Protein AF-A0A9X6NBJ0-F1 (afdb_monomer_lite)

Radius of gyration: 28.72 Å; chains: 1; bounding box: 73×35×87 Å

InterPro domains:
  IPR017452 GPCR, rhodopsin-like, 7TM [PS50262] (1-188)

Foldseek 3Di:
DPDPVVVVVVLVVVLVVLLVLLVVLLVLLLVLVCLLDVPDPPPPDDPVVSVVVSVVLSVVLCVLSVVVVVCCVPPVPDVDPDDDPDDPCVVCVVSVVVSCCVSVVVSVVSSVVSVVSSVVSVVVVVVVVVVVVVVVVPPPPPPPDDDDDDDDDDDDPPPPPPPDDPPPCVVVPPPPPVVVVVVVVVVD

pLDDT: mean 73.64, std 15.62, range [39.38, 92.44]

Structure (mmCIF, N/CA/C/O backbone):
data_AF-A0A9X6NBJ0-F1
#
_entry.id   AF-A0A9X6NBJ0-F1
#
loop_
_atom_site.group_PDB
_atom_site.id
_atom_site.type_symbol
_atom_site.label_atom_id
_atom_site.label_alt_id
_atom_site.label_comp_id
_atom_site.label_asym_id
_atom_site.label_entity_id
_atom_site.label_seq_id
_atom_site.pdbx_PDB_ins_code
_atom_site.Cartn_x
_atom_site.Cartn_y
_atom_site.Cartn_z
_atom_site.occupancy
_atom_site.B_iso_or_equiv
_atom_site.auth_seq_id
_atom_site.auth_comp_id
_atom_site.auth_asym_id
_atom_site.auth_atom_id
_atom_site.pdbx_PDB_model_num
ATOM 1 N N . MET A 1 1 ? 29.078 4.572 -17.864 1.00 53.94 1 MET A N 1
ATOM 2 C CA . MET A 1 1 ? 28.359 4.144 -16.638 1.00 53.94 1 MET A CA 1
ATOM 3 C C . MET A 1 1 ? 26.861 4.520 -16.613 1.00 53.94 1 MET A C 1
ATOM 5 O O . MET A 1 1 ? 26.231 4.333 -15.584 1.00 53.94 1 MET A O 1
ATOM 9 N N . GLY A 1 2 ? 26.240 4.989 -17.708 1.00 72.69 2 GLY A N 1
ATOM 10 C CA . GLY A 1 2 ? 24.938 5.682 -17.622 1.00 72.69 2 GLY A CA 1
ATOM 11 C C . GLY A 1 2 ? 23.682 4.822 -17.406 1.00 72.69 2 GLY A C 1
ATOM 12 O O . GLY A 1 2 ? 22.832 5.191 -16.606 1.00 72.69 2 GLY A O 1
ATOM 13 N N . ASN A 1 3 ? 23.550 3.668 -18.070 1.00 76.38 3 ASN A N 1
ATOM 14 C CA . ASN A 1 3 ? 22.224 3.032 -18.196 1.00 76.38 3 ASN A CA 1
ATOM 15 C C . ASN A 1 3 ? 21.819 2.168 -16.994 1.00 76.38 3 ASN A C 1
ATOM 17 O O . ASN A 1 3 ? 20.658 2.168 -16.591 1.00 76.38 3 ASN A O 1
ATOM 21 N N . HIS A 1 4 ? 22.765 1.442 -16.394 1.00 81.25 4 HIS A N 1
ATOM 22 C CA . HIS A 1 4 ? 22.470 0.582 -15.243 1.00 81.25 4 HIS A CA 1
ATOM 23 C C . HIS A 1 4 ? 22.170 1.392 -13.978 1.00 81.25 4 HIS A C 1
ATOM 25 O O . HIS A 1 4 ? 21.233 1.060 -13.259 1.00 81.25 4 HIS A O 1
ATOM 31 N N . ALA A 1 5 ? 22.920 2.473 -13.741 1.00 85.19 5 ALA A N 1
ATOM 32 C CA . ALA A 1 5 ? 22.717 3.341 -12.584 1.00 85.19 5 ALA A CA 1
ATOM 33 C C . ALA A 1 5 ? 21.368 4.070 -12.649 1.00 85.19 5 ALA A C 1
ATOM 35 O O . ALA A 1 5 ? 20.639 4.093 -11.662 1.00 85.19 5 ALA A O 1
ATOM 36 N N . PHE A 1 6 ? 21.006 4.605 -13.820 1.00 83.19 6 PHE A N 1
ATOM 37 C CA . PHE A 1 6 ? 19.724 5.282 -14.015 1.00 83.19 6 PHE A CA 1
ATOM 38 C C . PHE A 1 6 ? 18.536 4.340 -13.814 1.00 83.19 6 PHE A C 1
ATOM 40 O O . PHE A 1 6 ? 17.595 4.660 -13.092 1.00 83.19 6 PHE A O 1
ATOM 47 N N . SER A 1 7 ? 18.608 3.147 -14.403 1.00 81.50 7 SER A N 1
ATOM 48 C CA . SER A 1 7 ? 17.535 2.168 -14.271 1.00 81.50 7 SER A CA 1
ATOM 49 C C . SER A 1 7 ? 17.402 1.750 -12.791 1.00 81.50 7 SER A C 1
ATOM 51 O O . SER A 1 7 ? 16.322 1.831 -12.213 1.00 81.50 7 SER A O 1
ATOM 53 N N . PHE A 1 8 ? 18.510 1.428 -12.113 1.00 85.44 8 PHE A N 1
ATOM 54 C CA . PHE A 1 8 ? 18.495 1.103 -10.681 1.00 85.44 8 PHE A CA 1
ATOM 55 C C . PHE A 1 8 ? 17.917 2.237 -9.818 1.00 85.44 8 PHE A C 1
ATOM 57 O O . PHE A 1 8 ? 17.160 1.979 -8.887 1.00 85.44 8 PHE A O 1
ATOM 64 N N . TYR A 1 9 ? 18.215 3.495 -10.142 1.00 88.75 9 TYR A N 1
ATOM 65 C CA . TYR A 1 9 ? 17.625 4.644 -9.458 1.00 88.75 9 TYR A CA 1
ATOM 66 C C . TYR A 1 9 ? 16.095 4.690 -9.611 1.00 88.75 9 TYR A C 1
ATOM 68 O O . TYR A 1 9 ? 15.392 4.820 -8.608 1.00 88.75 9 TYR A O 1
ATOM 76 N N . LEU A 1 10 ? 15.570 4.505 -10.829 1.00 84.50 10 LEU A N 1
ATOM 77 C CA . LEU A 1 10 ? 14.122 4.454 -11.074 1.00 84.50 10 LEU A CA 1
ATOM 78 C C . LEU A 1 10 ? 13.442 3.295 -10.337 1.00 84.50 10 LEU A C 1
ATOM 80 O O . LEU A 1 10 ? 12.358 3.472 -9.781 1.00 84.50 10 LEU A O 1
ATOM 84 N N . TYR A 1 11 ? 14.090 2.127 -10.283 1.00 85.31 11 TYR A N 1
ATOM 85 C CA . TYR A 1 11 ? 13.613 0.995 -9.487 1.00 85.31 11 TYR A CA 1
ATOM 86 C C . TYR A 1 11 ? 13.454 1.370 -8.019 1.00 85.31 11 TYR A C 1
ATOM 88 O O . TYR A 1 11 ? 12.384 1.188 -7.437 1.00 85.31 11 TYR A O 1
ATOM 96 N N . TYR A 1 12 ? 14.515 1.916 -7.423 1.00 89.94 12 TYR A N 1
ATOM 97 C CA . TYR A 1 12 ? 14.502 2.290 -6.016 1.00 89.94 12 TYR A CA 1
ATOM 98 C C . TYR A 1 12 ? 13.450 3.351 -5.732 1.00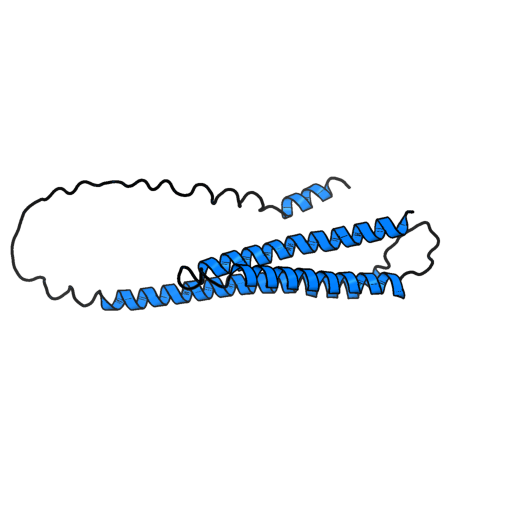 89.94 12 TYR A C 1
ATOM 100 O O . TYR A 1 12 ? 12.728 3.215 -4.750 1.00 89.94 12 TYR A O 1
ATOM 108 N N . LEU A 1 13 ? 13.323 4.359 -6.596 1.00 89.12 13 LEU A N 1
ATOM 109 C CA . LEU A 1 13 ? 12.317 5.404 -6.450 1.00 89.12 13 LEU A CA 1
ATOM 110 C C . LEU A 1 13 ? 10.896 4.818 -6.439 1.00 89.12 13 LEU A C 1
ATOM 112 O O . LEU A 1 13 ? 10.129 5.104 -5.522 1.00 89.12 13 LEU A O 1
ATOM 116 N N . SER A 1 14 ? 10.579 3.933 -7.391 1.00 84.38 14 SER A N 1
ATOM 117 C CA . SER A 1 14 ? 9.273 3.262 -7.473 1.00 84.38 14 SER A CA 1
ATOM 118 C C . SER A 1 14 ? 8.989 2.378 -6.250 1.00 84.38 14 SER A C 1
ATOM 120 O O . SER A 1 14 ? 7.904 2.431 -5.665 1.00 84.38 14 SER A O 1
ATOM 122 N N . VAL A 1 15 ? 9.979 1.599 -5.804 1.00 87.38 15 VAL A N 1
ATOM 123 C CA . VAL A 1 15 ? 9.842 0.729 -4.625 1.00 87.38 15 VAL A CA 1
ATOM 124 C C . VAL A 1 15 ? 9.669 1.544 -3.343 1.00 87.38 15 VAL A C 1
ATOM 126 O O . VAL A 1 15 ? 8.848 1.179 -2.494 1.00 87.38 15 VAL A O 1
ATOM 129 N N . PHE A 1 16 ? 10.412 2.644 -3.194 1.00 89.31 16 PHE A N 1
ATOM 130 C CA . PHE A 1 16 ? 10.306 3.528 -2.035 1.00 89.31 16 PHE A CA 1
ATOM 131 C C . PHE A 1 16 ? 8.947 4.218 -1.972 1.00 89.31 16 PHE A C 1
ATOM 133 O O . PHE A 1 16 ? 8.319 4.190 -0.911 1.00 89.31 16 PHE A O 1
ATOM 140 N N . ASP A 1 17 ? 8.467 4.766 -3.087 1.00 86.94 17 ASP A N 1
ATOM 141 C CA . ASP A 1 17 ? 7.175 5.452 -3.143 1.00 86.94 17 ASP A CA 1
ATOM 142 C C . ASP A 1 17 ? 6.021 4.503 -2.782 1.00 86.94 17 ASP A C 1
ATOM 144 O O . ASP A 1 17 ? 5.265 4.730 -1.828 1.00 86.94 17 ASP A O 1
ATOM 148 N N . ALA A 1 18 ? 5.983 3.323 -3.411 1.00 85.06 18 ALA A N 1
ATOM 149 C CA . ALA A 1 18 ? 5.036 2.277 -3.040 1.00 85.06 18 ALA A CA 1
ATOM 150 C C . ALA A 1 18 ? 5.176 1.886 -1.556 1.00 85.06 18 ALA A C 1
ATOM 152 O O . ALA A 1 18 ? 4.181 1.618 -0.862 1.00 85.06 18 ALA A O 1
ATOM 153 N N . GLY A 1 19 ? 6.418 1.792 -1.064 1.00 86.75 19 GLY A N 1
ATOM 154 C CA . GLY A 1 19 ? 6.802 1.530 0.326 1.00 86.75 19 GLY A CA 1
ATOM 155 C C . GLY A 1 19 ? 6.131 2.472 1.323 1.00 86.75 19 GLY A C 1
ATOM 156 O O . GLY A 1 19 ? 5.503 1.999 2.279 1.00 86.75 19 GLY A O 1
ATOM 157 N N . ILE A 1 20 ? 6.197 3.775 1.059 1.00 88.06 20 ILE A N 1
ATOM 158 C CA . ILE A 1 20 ? 5.602 4.829 1.888 1.00 88.06 20 ILE A CA 1
ATOM 159 C C . ILE A 1 20 ? 4.087 4.625 1.989 1.00 88.06 20 ILE A C 1
ATOM 161 O O . ILE A 1 20 ? 3.554 4.501 3.096 1.00 88.06 20 ILE A O 1
ATOM 165 N N . ILE A 1 21 ? 3.403 4.466 0.853 1.00 86.31 21 ILE A N 1
ATOM 166 C CA . ILE A 1 21 ? 1.937 4.319 0.801 1.00 86.31 21 ILE A CA 1
ATOM 167 C C . ILE A 1 21 ? 1.459 3.122 1.633 1.00 86.31 21 ILE A C 1
ATOM 169 O O . ILE A 1 21 ? 0.522 3.223 2.424 1.00 86.31 21 ILE A O 1
ATOM 173 N N . ASN A 1 22 ? 2.141 1.983 1.528 1.00 84.81 22 ASN A N 1
ATOM 174 C CA . ASN A 1 22 ? 1.737 0.803 2.296 1.00 84.81 22 ASN A CA 1
ATOM 175 C C . ASN A 1 22 ? 2.109 0.898 3.775 1.00 84.81 22 ASN A C 1
ATOM 177 O O . ASN A 1 22 ? 1.417 0.324 4.616 1.00 84.81 22 ASN A O 1
ATOM 181 N N . SER A 1 23 ? 3.164 1.638 4.113 1.00 86.62 23 SER A N 1
ATOM 182 C CA . SER A 1 23 ? 3.498 1.906 5.511 1.00 86.62 23 SER A CA 1
ATOM 183 C C . SER A 1 23 ? 2.364 2.675 6.195 1.00 86.62 23 SER A C 1
ATOM 185 O O . SER A 1 23 ? 1.991 2.337 7.321 1.00 86.62 23 SER A O 1
ATOM 187 N N . HIS A 1 24 ? 1.728 3.623 5.496 1.00 86.75 24 HIS A N 1
ATOM 188 C CA . HIS A 1 24 ? 0.524 4.296 5.996 1.00 86.75 24 HIS A CA 1
ATOM 189 C C . HIS A 1 24 ? -0.632 3.318 6.251 1.00 86.75 24 HIS A C 1
ATOM 191 O O . HIS A 1 24 ? -1.264 3.393 7.310 1.00 86.75 24 HIS A O 1
ATOM 197 N N . ALA A 1 25 ? -0.863 2.357 5.351 1.00 85.12 25 ALA A N 1
ATOM 198 C CA . ALA A 1 25 ? -1.883 1.322 5.538 1.00 85.12 25 ALA A CA 1
ATOM 199 C C . ALA A 1 25 ? -1.609 0.462 6.788 1.00 85.12 25 ALA A C 1
ATOM 201 O O . ALA A 1 25 ? -2.500 0.255 7.615 1.00 85.12 25 ALA A O 1
ATOM 202 N N . VAL A 1 26 ? -0.363 0.021 6.994 1.00 84.00 26 VAL A N 1
ATOM 203 C CA . VAL A 1 26 ? 0.028 -0.770 8.179 1.00 84.00 26 VAL A CA 1
ATOM 204 C C . VAL A 1 26 ? -0.138 0.035 9.472 1.00 84.00 26 VAL A C 1
ATOM 206 O O . VAL A 1 26 ? -0.630 -0.492 10.475 1.00 84.00 26 VAL A O 1
ATOM 209 N N . ILE A 1 27 ? 0.212 1.324 9.463 1.00 87.12 27 ILE A N 1
ATOM 210 C CA . ILE A 1 27 ? 0.001 2.218 10.611 1.00 87.12 27 ILE A CA 1
ATOM 211 C C . ILE A 1 27 ? -1.497 2.348 10.924 1.00 87.12 27 ILE A C 1
ATOM 213 O O . ILE A 1 27 ? -1.884 2.268 12.097 1.00 87.12 27 ILE A O 1
ATOM 217 N N . ALA A 1 28 ? -2.344 2.505 9.902 1.00 86.12 28 ALA A N 1
ATOM 218 C CA . ALA A 1 28 ? -3.795 2.573 10.061 1.00 86.12 28 ALA A CA 1
ATOM 219 C C . ALA A 1 28 ? -4.362 1.275 10.664 1.00 86.12 28 ALA A C 1
ATOM 221 O O . ALA A 1 28 ? -5.106 1.332 11.647 1.00 86.12 28 ALA A O 1
ATOM 222 N N . VAL A 1 29 ? -3.931 0.111 10.167 1.00 84.12 29 VAL A N 1
ATOM 223 C CA . VAL A 1 29 ? -4.307 -1.210 10.706 1.00 84.12 29 VAL A CA 1
ATOM 224 C C . VAL A 1 29 ? -3.873 -1.357 12.164 1.00 84.12 29 VAL A C 1
ATOM 226 O O . VAL A 1 29 ? -4.653 -1.807 13.006 1.00 84.12 29 VAL A O 1
ATOM 229 N N . ASN A 1 30 ? -2.651 -0.944 12.500 1.00 84.94 30 ASN A N 1
ATOM 230 C CA . ASN A 1 30 ? -2.152 -1.014 13.870 1.00 84.94 30 ASN A CA 1
ATOM 231 C C . ASN A 1 30 ? -2.990 -0.137 14.822 1.00 84.94 30 ASN A C 1
ATOM 233 O O . ASN A 1 30 ? -3.332 -0.563 15.928 1.00 84.94 30 ASN A O 1
ATOM 237 N N . ARG A 1 31 ? -3.395 1.063 14.382 1.00 85.25 31 ARG A N 1
ATOM 238 C CA . ARG A 1 31 ? -4.307 1.931 15.149 1.00 85.25 31 ARG A CA 1
ATOM 239 C C . ARG A 1 31 ? -5.698 1.312 15.295 1.00 85.25 31 ARG A C 1
ATOM 241 O O . ARG A 1 31 ? -6.231 1.282 16.405 1.00 85.25 31 ARG A O 1
ATOM 248 N N . ALA A 1 32 ? -6.254 0.774 14.212 1.00 84.56 32 ALA A N 1
ATOM 249 C CA . ALA A 1 32 ? -7.524 0.054 14.216 1.00 84.56 32 ALA A CA 1
ATOM 250 C C . ALA A 1 32 ? -7.510 -1.097 15.234 1.00 84.56 32 ALA A C 1
ATOM 252 O O . ALA A 1 32 ? -8.416 -1.217 16.063 1.00 84.56 32 ALA A O 1
ATOM 253 N N . TRP A 1 33 ? -6.437 -1.889 15.243 1.00 82.75 33 TRP A N 1
ATOM 254 C CA . TRP A 1 33 ? -6.266 -3.020 16.151 1.00 82.75 33 TRP A CA 1
ATOM 255 C C . TRP A 1 33 ? -6.331 -2.614 17.629 1.00 82.75 33 TRP A C 1
ATOM 257 O O . TRP A 1 33 ? -7.028 -3.253 18.425 1.00 82.75 33 TRP A O 1
ATOM 267 N N . VAL A 1 34 ? -5.659 -1.517 17.995 1.00 82.69 34 VAL A N 1
ATOM 268 C CA . VAL A 1 34 ? -5.673 -0.982 19.368 1.00 82.69 34 VAL A CA 1
ATOM 269 C C . VAL A 1 34 ? -7.084 -0.568 19.797 1.00 82.69 34 VAL A C 1
ATOM 271 O O . VAL A 1 34 ? -7.475 -0.821 20.938 1.00 82.69 34 VAL A O 1
ATOM 274 N N . ILE A 1 35 ? -7.876 0.015 18.893 1.00 83.44 35 ILE A N 1
ATOM 275 C CA . ILE A 1 35 ? -9.262 0.422 19.175 1.00 83.44 35 ILE A CA 1
ATOM 276 C C . ILE A 1 35 ? -10.156 -0.809 19.411 1.00 83.44 35 ILE A C 1
ATOM 278 O O . ILE A 1 35 ? -10.984 -0.831 20.334 1.00 83.44 35 ILE A O 1
ATOM 282 N N . ILE A 1 36 ? -9.977 -1.859 18.605 1.00 82.94 36 ILE A N 1
ATOM 283 C CA . ILE A 1 36 ? -10.815 -3.067 18.634 1.00 82.94 36 ILE A CA 1
ATOM 284 C C . ILE A 1 36 ? -10.574 -3.908 19.898 1.00 82.94 36 ILE A C 1
ATOM 286 O O . ILE A 1 36 ? -11.534 -4.473 20.431 1.00 82.94 36 ILE A O 1
ATOM 290 N N . ARG A 1 37 ? -9.345 -3.964 20.432 1.00 76.56 37 ARG A N 1
ATOM 291 C CA . ARG A 1 37 ? -9.007 -4.783 21.618 1.00 76.56 37 ARG A CA 1
ATOM 292 C C . ARG A 1 37 ? -8.365 -3.956 22.750 1.00 76.56 37 ARG A C 1
ATOM 294 O O . ARG A 1 37 ? -7.150 -4.010 22.930 1.00 76.56 37 ARG A O 1
ATOM 301 N N . PRO A 1 38 ? -9.159 -3.225 23.557 1.00 70.69 38 PRO A N 1
ATOM 302 C CA . PRO A 1 38 ? -8.647 -2.190 24.450 1.00 70.69 38 PRO A CA 1
ATOM 303 C C . PRO A 1 38 ? -7.851 -2.692 25.659 1.00 70.69 38 PRO A C 1
ATOM 305 O O . PRO A 1 38 ? -7.042 -1.920 26.157 1.00 70.69 38 PRO A O 1
ATOM 308 N N . MET A 1 39 ? -8.001 -3.935 26.143 1.00 63.50 39 MET A N 1
ATOM 309 C CA . MET A 1 39 ? -7.261 -4.357 27.351 1.00 63.50 39 MET A CA 1
ATOM 310 C C . MET A 1 39 ? -6.889 -5.843 27.451 1.00 63.50 39 MET A C 1
ATOM 312 O O . MET A 1 39 ? -5.769 -6.127 27.860 1.00 63.50 39 MET A O 1
ATOM 316 N N . SER A 1 40 ? -7.734 -6.807 27.063 1.00 58.62 40 SER A N 1
ATOM 317 C CA . SER A 1 40 ? -7.474 -8.215 27.440 1.00 58.62 40 SER A CA 1
ATOM 318 C C . SER A 1 40 ? -6.437 -8.970 26.593 1.00 58.62 40 SER A C 1
ATOM 320 O O . SER A 1 40 ? -6.129 -10.113 26.904 1.00 58.62 40 SER A O 1
ATOM 322 N N . LEU A 1 41 ? -5.867 -8.361 25.542 1.00 54.28 41 LEU A N 1
ATOM 323 C CA . LEU A 1 41 ? -4.930 -9.040 24.627 1.00 54.28 41 LEU A CA 1
ATOM 324 C C . LEU A 1 41 ? -3.606 -8.293 24.378 1.00 54.28 41 LEU A C 1
ATOM 326 O O . LEU A 1 41 ? -2.851 -8.654 23.474 1.00 54.28 41 LEU A O 1
ATOM 330 N N . ARG A 1 42 ? -3.320 -7.234 25.148 1.00 59.69 42 ARG A N 1
ATOM 331 C CA . ARG A 1 42 ? -2.149 -6.356 24.942 1.00 59.69 42 ARG A CA 1
ATOM 332 C C . ARG A 1 42 ? -0.801 -7.025 25.239 1.00 59.69 42 ARG A C 1
ATOM 334 O O . ARG A 1 42 ? 0.218 -6.523 24.781 1.00 59.69 42 ARG A O 1
ATOM 341 N N . ALA A 1 43 ? -0.788 -8.123 25.992 1.00 62.00 43 ALA A N 1
ATOM 342 C CA . ALA A 1 43 ? 0.436 -8.595 26.631 1.00 62.00 43 ALA A CA 1
ATOM 343 C C . ALA A 1 43 ? 1.331 -9.497 25.762 1.00 62.00 43 ALA A C 1
ATOM 345 O O . ALA A 1 43 ? 2.536 -9.487 25.979 1.00 62.00 43 ALA A O 1
ATOM 346 N N . VAL A 1 44 ? 0.804 -10.257 24.788 1.00 61.34 44 VAL A N 1
ATOM 347 C CA . VAL A 1 44 ? 1.596 -11.384 24.237 1.00 61.34 44 VAL A CA 1
ATOM 348 C C . VAL A 1 44 ? 1.788 -11.393 22.712 1.00 61.34 44 VAL A C 1
ATOM 350 O O . VAL A 1 44 ? 2.830 -11.864 22.267 1.00 61.34 44 VAL A O 1
ATOM 353 N N . HIS A 1 45 ? 0.893 -10.825 21.882 1.00 58.28 45 HIS A N 1
ATOM 354 C CA . HIS A 1 45 ? 0.946 -11.131 20.433 1.00 58.28 45 HIS A CA 1
ATOM 355 C C . HIS A 1 45 ? 0.882 -9.995 19.397 1.00 58.28 45 HIS A C 1
ATOM 357 O O . HIS A 1 45 ? 1.084 -10.281 18.218 1.00 58.28 45 HIS A O 1
ATOM 363 N N . SER A 1 46 ? 0.685 -8.720 19.752 1.00 68.38 46 SER A N 1
ATOM 364 C CA . SER A 1 46 ? 0.496 -7.689 18.708 1.00 68.38 46 SER A CA 1
ATOM 365 C C . SER A 1 46 ? 1.787 -7.265 17.994 1.00 68.38 46 SER A C 1
ATOM 367 O O . SER A 1 46 ? 1.779 -7.104 16.780 1.00 68.38 46 SER A O 1
ATOM 369 N N . LYS A 1 47 ? 2.917 -7.125 18.705 1.00 72.44 47 LYS A N 1
ATOM 370 C CA . LYS A 1 47 ? 4.153 -6.574 18.109 1.00 72.44 47 LYS A CA 1
ATOM 371 C C . LYS A 1 47 ? 4.756 -7.486 17.040 1.00 72.44 47 LYS A C 1
ATOM 373 O O . LYS A 1 47 ? 5.084 -7.023 15.954 1.00 72.44 47 LYS A O 1
ATOM 378 N N . ARG A 1 48 ? 4.878 -8.786 17.342 1.00 80.69 48 ARG A N 1
ATOM 379 C CA . ARG A 1 48 ? 5.430 -9.774 16.400 1.00 80.69 48 ARG A CA 1
ATOM 380 C C . ARG A 1 48 ? 4.531 -9.925 15.177 1.00 80.69 48 ARG A C 1
ATOM 382 O O . ARG A 1 48 ? 5.042 -9.963 14.070 1.00 80.69 48 ARG A O 1
ATOM 389 N N . PHE A 1 49 ? 3.210 -9.936 15.370 1.00 77.38 49 PHE A N 1
ATOM 390 C CA . PHE A 1 49 ? 2.260 -10.034 14.265 1.00 77.38 49 PHE A CA 1
ATOM 391 C C . PHE A 1 49 ? 2.360 -8.835 13.315 1.00 77.38 49 PHE A C 1
ATOM 393 O O . PHE A 1 49 ? 2.528 -9.033 12.117 1.00 77.38 49 PHE A O 1
ATOM 400 N N . THR A 1 50 ? 2.348 -7.602 13.832 1.00 76.75 50 THR A N 1
ATOM 401 C CA . THR A 1 50 ? 2.469 -6.403 12.986 1.00 76.75 50 THR A CA 1
ATOM 402 C C . THR A 1 50 ? 3.802 -6.366 12.236 1.00 76.75 50 THR A C 1
ATOM 404 O O . THR A 1 50 ? 3.823 -6.011 11.060 1.00 76.75 50 THR A O 1
ATOM 407 N N . LEU A 1 51 ? 4.906 -6.775 12.875 1.00 82.06 51 LEU A N 1
ATOM 408 C CA . LEU A 1 51 ? 6.207 -6.876 12.205 1.00 82.06 51 LEU A CA 1
ATOM 409 C C . LEU A 1 51 ? 6.212 -7.942 11.104 1.00 82.06 51 LEU A C 1
ATOM 411 O O . LEU A 1 51 ? 6.709 -7.665 10.019 1.00 82.06 51 LEU A O 1
ATOM 415 N N . ILE A 1 52 ? 5.633 -9.122 11.349 1.00 85.31 52 ILE A N 1
ATOM 416 C CA . ILE A 1 52 ? 5.525 -10.185 10.338 1.00 85.31 52 ILE A CA 1
ATOM 417 C C . ILE A 1 52 ? 4.688 -9.704 9.152 1.00 85.31 52 ILE A C 1
ATOM 419 O O . ILE A 1 52 ? 5.127 -9.840 8.018 1.00 85.31 52 ILE A O 1
ATOM 423 N N . VAL A 1 53 ? 3.525 -9.091 9.392 1.00 81.06 53 VAL A N 1
ATOM 424 C CA . VAL A 1 53 ? 2.670 -8.559 8.317 1.00 81.06 53 VAL A CA 1
ATOM 425 C C . VAL A 1 53 ? 3.401 -7.481 7.514 1.00 81.06 53 VAL A C 1
ATOM 427 O O . VAL A 1 53 ? 3.352 -7.499 6.286 1.00 81.06 53 VAL A O 1
ATOM 430 N N . CYS A 1 54 ? 4.127 -6.585 8.189 1.00 83.62 54 CYS A N 1
ATOM 431 C CA . CYS A 1 54 ? 4.943 -5.565 7.533 1.00 83.62 54 CYS A CA 1
ATOM 432 C C . CYS A 1 54 ? 6.037 -6.195 6.654 1.00 83.62 54 CYS A C 1
ATOM 434 O O . CYS A 1 54 ? 6.155 -5.857 5.478 1.00 83.62 54 CYS A O 1
ATOM 436 N N . MET A 1 55 ? 6.784 -7.164 7.190 1.00 86.38 55 MET A N 1
ATOM 437 C CA . MET A 1 55 ? 7.834 -7.870 6.451 1.00 86.38 55 MET A CA 1
ATOM 438 C C . MET A 1 55 ? 7.279 -8.655 5.261 1.00 86.38 55 MET A C 1
ATOM 440 O O . MET A 1 55 ? 7.855 -8.598 4.181 1.00 86.38 55 MET A O 1
ATOM 444 N N . VAL A 1 56 ? 6.144 -9.340 5.425 1.00 87.44 56 VAL A N 1
ATOM 445 C CA . VAL A 1 56 ? 5.476 -10.073 4.339 1.00 87.44 56 VAL A CA 1
ATOM 446 C C . VAL A 1 56 ? 5.034 -9.115 3.234 1.00 87.44 56 VAL A C 1
ATOM 448 O O . VAL A 1 56 ? 5.259 -9.407 2.064 1.00 87.44 56 VAL A O 1
ATOM 451 N N . MET A 1 57 ? 4.467 -7.954 3.577 1.00 83.44 57 MET A N 1
ATOM 452 C CA . MET A 1 57 ? 4.092 -6.939 2.586 1.00 83.44 57 MET A CA 1
ATOM 453 C C . MET A 1 57 ? 5.302 -6.355 1.850 1.00 83.44 57 MET A C 1
ATOM 455 O O . MET A 1 57 ? 5.242 -6.173 0.635 1.00 83.44 57 MET A O 1
ATOM 459 N N . LEU A 1 58 ? 6.398 -6.067 2.557 1.00 84.62 58 LEU A N 1
ATOM 460 C CA . LEU A 1 58 ? 7.632 -5.585 1.930 1.00 84.62 58 LEU A CA 1
ATOM 461 C C . LEU A 1 58 ? 8.228 -6.641 0.996 1.00 84.62 58 LEU A C 1
ATOM 463 O O . LEU A 1 58 ? 8.549 -6.331 -0.150 1.00 84.62 58 LEU A O 1
ATOM 467 N N . LEU A 1 59 ? 8.319 -7.890 1.454 1.00 90.06 59 LEU A N 1
ATOM 468 C CA . LEU A 1 59 ? 8.837 -8.999 0.658 1.00 90.06 59 LEU A CA 1
ATOM 469 C C . LEU A 1 59 ? 7.982 -9.230 -0.591 1.00 90.06 59 LEU A C 1
ATOM 471 O O . LEU A 1 59 ? 8.521 -9.338 -1.687 1.00 90.06 59 LEU A O 1
ATOM 475 N N . TYR A 1 60 ? 6.657 -9.239 -0.439 1.00 87.19 60 TYR A N 1
ATOM 476 C CA . TYR A 1 60 ? 5.720 -9.375 -1.550 1.00 87.19 60 TYR A CA 1
ATOM 477 C C . TYR A 1 60 ? 5.958 -8.314 -2.628 1.00 87.19 60 TYR A C 1
ATOM 479 O O . TYR A 1 60 ? 6.068 -8.639 -3.808 1.00 87.19 60 TYR A O 1
ATOM 487 N N . LYS A 1 61 ? 6.120 -7.049 -2.234 1.00 84.50 61 LYS A N 1
ATOM 488 C CA . LYS A 1 61 ? 6.419 -5.980 -3.190 1.00 84.50 61 LYS A CA 1
ATOM 489 C C . LYS A 1 61 ? 7.764 -6.136 -3.863 1.00 84.50 61 LYS A C 1
ATOM 491 O O . LYS A 1 61 ? 7.849 -5.898 -5.059 1.00 84.50 61 LYS A O 1
ATOM 496 N N . HIS A 1 62 ? 8.800 -6.511 -3.117 1.00 86.69 62 HIS A N 1
ATOM 497 C CA . HIS A 1 62 ? 10.110 -6.759 -3.708 1.00 86.69 62 HIS A CA 1
ATOM 498 C C . HIS A 1 62 ? 10.061 -7.909 -4.712 1.00 86.69 62 HIS A C 1
ATOM 500 O O . HIS A 1 62 ? 10.723 -7.827 -5.739 1.00 86.69 62 HIS A O 1
ATOM 506 N N . LEU A 1 63 ? 9.244 -8.936 -4.467 1.00 90.25 63 LEU A N 1
ATOM 507 C CA . LEU A 1 63 ? 9.024 -10.012 -5.429 1.00 90.25 63 LEU A CA 1
ATOM 508 C C . LEU A 1 63 ? 8.291 -9.514 -6.678 1.00 90.25 63 LEU A C 1
ATOM 510 O O . LEU A 1 63 ? 8.743 -9.790 -7.783 1.00 90.25 63 LEU A O 1
ATOM 514 N N . VAL A 1 64 ? 7.212 -8.740 -6.529 1.00 87.38 64 VAL A N 1
ATOM 515 C CA . VAL A 1 64 ? 6.454 -8.201 -7.672 1.00 87.38 64 VAL A CA 1
ATOM 516 C C . VAL A 1 64 ? 7.298 -7.203 -8.474 1.00 87.38 64 VAL A C 1
ATOM 518 O O . VAL A 1 64 ? 7.520 -7.405 -9.666 1.00 87.38 64 VAL A O 1
ATOM 521 N N . ALA A 1 65 ? 7.843 -6.173 -7.825 1.00 85.62 65 ALA A N 1
ATOM 522 C CA . ALA A 1 65 ? 8.674 -5.160 -8.473 1.00 85.62 65 ALA A CA 1
ATOM 523 C C . ALA A 1 65 ? 9.973 -5.758 -9.033 1.00 85.62 65 ALA A C 1
ATOM 525 O O . ALA A 1 65 ? 10.393 -5.410 -10.135 1.00 85.62 65 ALA A O 1
ATOM 526 N N . GLY A 1 66 ? 10.583 -6.694 -8.304 1.00 87.19 66 GLY A N 1
ATOM 527 C CA . GLY A 1 66 ? 11.760 -7.429 -8.756 1.00 87.19 66 GLY A CA 1
ATOM 528 C C . GLY A 1 66 ? 11.461 -8.306 -9.968 1.00 87.19 66 GLY A C 1
ATOM 529 O O . GLY A 1 66 ? 12.271 -8.348 -10.886 1.00 87.19 66 GLY A O 1
ATOM 530 N N . SER A 1 67 ? 10.289 -8.950 -10.025 1.00 89.00 67 SER A N 1
ATOM 531 C CA . SER A 1 67 ? 9.881 -9.755 -11.185 1.00 89.00 67 SER A CA 1
ATOM 532 C C . SER A 1 67 ? 9.666 -8.904 -12.436 1.00 89.00 67 SER A C 1
ATOM 534 O O . SER A 1 67 ? 10.104 -9.295 -13.515 1.00 89.00 67 SER A O 1
ATOM 536 N N . PHE A 1 68 ? 9.082 -7.712 -12.285 1.00 84.75 68 PHE A N 1
ATOM 537 C CA . PHE A 1 68 ? 8.936 -6.744 -13.372 1.00 84.75 68 PHE A CA 1
ATOM 538 C C . PHE A 1 68 ? 10.301 -6.322 -13.919 1.00 84.75 68 PHE A C 1
ATOM 540 O O . PHE A 1 68 ? 10.540 -6.346 -15.122 1.00 84.75 68 PHE A O 1
ATOM 547 N N . TRP A 1 69 ? 11.229 -6.021 -13.016 1.00 84.75 69 TRP A N 1
ATOM 548 C CA . TRP A 1 69 ? 12.599 -5.671 -13.363 1.00 84.75 69 TRP A CA 1
ATOM 549 C C . TRP A 1 69 ? 13.376 -6.800 -14.032 1.00 84.75 69 TRP A C 1
ATOM 551 O O . TRP A 1 69 ? 14.124 -6.590 -14.989 1.00 84.75 69 TRP A O 1
ATOM 561 N N . LEU A 1 70 ? 13.189 -8.019 -13.540 1.00 88.00 70 LEU A N 1
ATOM 562 C CA . LEU A 1 70 ? 13.781 -9.205 -14.131 1.00 88.00 70 LEU A CA 1
ATOM 563 C C . LEU A 1 70 ? 13.230 -9.439 -15.544 1.00 88.00 70 LEU A C 1
ATOM 565 O O . LEU A 1 70 ? 13.991 -9.765 -16.448 1.00 88.00 70 LEU A O 1
ATOM 569 N N . ALA A 1 71 ? 11.934 -9.212 -15.764 1.00 86.75 71 ALA A N 1
ATOM 570 C CA . ALA A 1 71 ? 11.334 -9.303 -17.089 1.00 86.75 71 ALA A CA 1
ATOM 571 C C . ALA A 1 71 ? 11.854 -8.204 -18.037 1.00 86.75 71 ALA A C 1
ATOM 573 O O . ALA A 1 71 ? 12.215 -8.513 -19.171 1.00 86.75 71 ALA A O 1
ATOM 574 N N . ASP A 1 72 ? 11.956 -6.955 -17.570 1.00 83.00 72 ASP A N 1
ATOM 575 C CA . ASP A 1 72 ? 12.515 -5.830 -18.338 1.00 83.00 72 ASP A CA 1
ATOM 576 C C . ASP A 1 72 ? 13.942 -6.124 -18.822 1.00 83.00 72 ASP A C 1
ATOM 578 O O . ASP A 1 72 ? 14.248 -6.060 -20.016 1.00 83.00 72 ASP A O 1
ATOM 582 N N . THR A 1 73 ? 14.795 -6.555 -17.892 1.00 83.31 73 THR A N 1
ATOM 583 C CA . THR A 1 73 ? 16.203 -6.852 -18.179 1.00 83.31 73 THR A CA 1
ATOM 584 C C . THR A 1 73 ? 16.401 -8.051 -19.107 1.00 83.31 73 THR A C 1
ATOM 586 O O . THR A 1 73 ? 17.350 -8.027 -19.892 1.00 83.31 73 THR A O 1
ATOM 589 N N . LEU A 1 74 ? 15.537 -9.071 -19.037 1.00 86.25 74 LEU A N 1
ATOM 590 C CA . LEU A 1 74 ? 15.651 -10.290 -19.847 1.00 86.25 74 LEU A CA 1
ATOM 591 C C . LEU A 1 74 ? 15.023 -10.171 -21.242 1.00 86.25 74 LEU A C 1
ATOM 593 O O . LEU A 1 74 ? 15.575 -10.729 -22.187 1.00 86.25 74 LEU A O 1
ATOM 597 N N . TYR A 1 75 ? 13.881 -9.489 -21.381 1.00 84.62 75 TYR A N 1
ATOM 598 C CA . TYR A 1 75 ? 13.077 -9.539 -22.612 1.00 84.62 75 TYR A CA 1
ATOM 599 C C . TYR A 1 75 ? 13.048 -8.231 -23.406 1.00 84.62 75 TYR A C 1
ATOM 601 O O . TYR A 1 75 ? 12.868 -8.273 -24.623 1.00 84.62 75 TYR A O 1
ATOM 609 N N . PHE A 1 76 ? 13.201 -7.076 -22.752 1.00 76.00 76 PHE A N 1
ATOM 610 C CA . PHE A 1 76 ? 12.906 -5.775 -23.370 1.00 76.00 76 PHE A CA 1
ATOM 611 C C . PHE A 1 76 ? 14.141 -4.919 -23.660 1.00 76.00 76 PHE A C 1
ATOM 613 O O . PHE A 1 76 ? 14.037 -3.916 -24.371 1.00 76.00 76 PHE A O 1
ATOM 620 N N . ARG A 1 77 ? 15.331 -5.337 -23.209 1.00 70.44 77 ARG A N 1
ATOM 621 C CA . ARG A 1 77 ? 16.604 -4.784 -23.688 1.00 70.44 77 ARG A CA 1
ATOM 622 C C . ARG A 1 77 ? 16.866 -5.222 -25.130 1.00 70.44 77 ARG A C 1
ATOM 624 O O . ARG A 1 77 ? 17.650 -6.126 -25.390 1.00 70.44 77 ARG A O 1
ATOM 631 N N . MET A 1 78 ? 16.218 -4.556 -26.079 1.00 63.97 78 MET A N 1
ATOM 632 C CA . MET A 1 78 ? 16.768 -4.471 -27.427 1.00 63.97 78 MET A CA 1
ATOM 633 C C . MET A 1 78 ? 17.996 -3.564 -27.379 1.00 63.97 78 MET A C 1
ATOM 635 O O . MET A 1 78 ? 17.974 -2.545 -26.683 1.00 63.97 78 MET A O 1
ATOM 639 N N . ASP A 1 79 ? 19.050 -3.927 -28.110 1.00 68.88 79 ASP A N 1
ATOM 640 C CA . ASP A 1 79 ? 20.261 -3.124 -28.308 1.00 68.88 79 ASP A CA 1
ATOM 641 C C . ASP A 1 79 ? 19.931 -1.844 -29.097 1.00 68.88 79 ASP A C 1
ATOM 643 O O . ASP A 1 79 ? 20.316 -1.653 -30.250 1.00 68.88 79 ASP A O 1
ATOM 647 N N . ALA A 1 80 ? 19.141 -0.959 -28.494 1.00 62.88 80 ALA A N 1
ATOM 648 C CA . ALA A 1 80 ? 18.811 0.327 -29.062 1.00 62.88 80 ALA A CA 1
ATOM 649 C C . ALA A 1 80 ? 20.083 1.192 -29.058 1.00 62.88 80 ALA A C 1
ATOM 651 O O . ALA A 1 80 ? 20.806 1.226 -28.054 1.00 62.88 80 ALA A O 1
ATOM 652 N N . PRO A 1 81 ? 20.383 1.905 -30.155 1.00 66.12 81 PRO A N 1
ATOM 653 C CA . PRO A 1 81 ? 21.615 2.669 -30.298 1.00 66.12 81 PRO A CA 1
ATOM 654 C C . PRO A 1 81 ? 21.668 3.850 -29.313 1.00 66.12 81 PRO A C 1
ATOM 656 O O . PRO A 1 81 ? 21.221 4.945 -29.627 1.00 66.12 81 PRO A O 1
ATOM 659 N N . ILE A 1 82 ? 22.226 3.590 -28.124 1.00 65.44 82 ILE A N 1
ATOM 660 C CA . ILE A 1 82 ? 22.974 4.401 -27.132 1.00 65.44 82 ILE A CA 1
ATOM 661 C C . ILE A 1 82 ? 22.430 5.789 -26.706 1.00 65.44 82 ILE A C 1
ATOM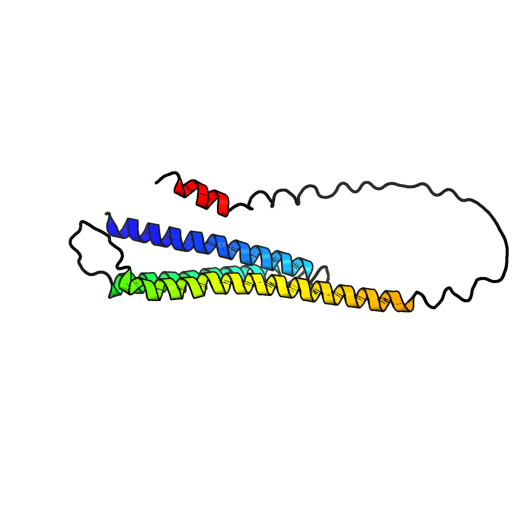 663 O O . ILE A 1 82 ? 22.776 6.245 -25.619 1.00 65.44 82 ILE A O 1
ATOM 667 N N . LYS A 1 83 ? 21.575 6.482 -27.460 1.00 64.50 83 LYS A N 1
ATOM 668 C CA . LYS A 1 83 ? 21.279 7.907 -27.224 1.00 64.50 83 LYS A CA 1
ATOM 669 C C . LYS A 1 83 ? 19.923 8.219 -26.602 1.00 64.50 83 LYS A C 1
ATOM 671 O O . LYS A 1 83 ? 19.762 9.326 -26.103 1.00 64.50 83 LYS A O 1
ATOM 676 N N . VAL A 1 84 ? 18.971 7.287 -26.581 1.00 68.19 84 VAL A N 1
ATOM 677 C CA . VAL A 1 84 ? 17.651 7.551 -25.987 1.00 68.19 84 VAL A CA 1
ATOM 678 C C . VAL A 1 84 ? 17.188 6.335 -25.200 1.00 68.19 84 VAL A C 1
ATOM 680 O O . VAL A 1 84 ? 16.830 5.307 -25.766 1.00 68.19 84 VAL A O 1
ATOM 683 N N . CYS A 1 85 ? 17.232 6.451 -23.875 1.00 67.88 85 CYS A N 1
ATOM 684 C CA . CYS A 1 85 ? 16.674 5.458 -22.965 1.00 67.88 85 CYS A CA 1
ATOM 685 C C . CYS A 1 85 ? 15.158 5.692 -22.892 1.00 67.88 85 CYS A C 1
ATOM 687 O O . CYS A 1 85 ? 14.653 6.292 -21.946 1.00 67.88 85 CYS A O 1
ATOM 689 N N . LEU A 1 86 ? 14.445 5.324 -23.957 1.00 69.38 86 LEU A N 1
ATOM 690 C CA . LEU A 1 86 ? 12.988 5.362 -23.981 1.00 69.38 86 LEU A CA 1
ATOM 691 C C . LEU A 1 86 ? 12.476 4.009 -23.506 1.00 69.38 86 LEU A C 1
ATOM 693 O O . LEU A 1 86 ? 12.733 2.978 -24.124 1.00 69.38 86 LEU A O 1
ATOM 697 N N . LEU A 1 87 ? 11.761 4.028 -22.387 1.00 69.69 87 LEU A N 1
ATOM 698 C CA . LEU A 1 87 ? 11.022 2.876 -21.900 1.00 69.69 87 LEU A CA 1
ATOM 699 C C . LEU A 1 87 ? 9.989 2.495 -22.972 1.00 69.69 87 LEU A C 1
ATOM 701 O O . LEU A 1 87 ? 9.250 3.365 -23.437 1.00 69.69 87 LEU A O 1
ATOM 705 N N . ASN A 1 88 ? 9.929 1.226 -23.384 1.00 76.19 88 ASN A N 1
ATOM 706 C CA . ASN A 1 88 ? 8.930 0.776 -24.356 1.00 76.19 88 ASN A CA 1
ATOM 707 C C . ASN A 1 88 ? 7.544 0.748 -23.695 1.00 76.19 88 ASN A C 1
ATOM 709 O O . ASN A 1 88 ? 7.084 -0.279 -23.191 1.00 76.19 88 ASN A O 1
ATOM 713 N N . THR A 1 89 ? 6.886 1.905 -23.678 1.00 77.88 89 THR A N 1
ATOM 714 C CA . THR A 1 89 ? 5.614 2.132 -22.984 1.00 77.88 89 THR A CA 1
ATOM 715 C C . THR A 1 89 ? 4.499 1.226 -23.489 1.00 77.88 89 THR A C 1
ATOM 717 O O . THR A 1 89 ? 3.624 0.862 -22.711 1.00 77.88 89 THR A O 1
ATOM 720 N N . VAL A 1 90 ? 4.534 0.805 -24.757 1.00 82.56 90 VAL A N 1
ATOM 721 C CA . VAL A 1 90 ? 3.463 0.005 -25.368 1.00 82.56 90 VAL A CA 1
ATOM 722 C C . VAL A 1 90 ? 3.383 -1.384 -24.739 1.00 82.56 90 VAL A C 1
ATOM 724 O O . VAL A 1 90 ? 2.301 -1.818 -24.345 1.00 82.56 90 VAL A O 1
ATOM 727 N N . GLN A 1 91 ? 4.518 -2.073 -24.595 1.00 79.00 91 GLN A N 1
ATOM 728 C CA . GLN A 1 91 ? 4.548 -3.389 -23.947 1.00 79.00 91 GLN A CA 1
ATOM 729 C C . GLN A 1 91 ? 4.495 -3.288 -22.423 1.00 79.00 91 GLN A C 1
ATOM 731 O O . GLN A 1 91 ? 3.901 -4.152 -21.775 1.00 79.00 91 GLN A O 1
ATOM 736 N N . LEU A 1 92 ? 5.043 -2.218 -21.846 1.00 81.69 92 LEU A N 1
ATOM 737 C CA . LEU A 1 92 ? 4.984 -2.011 -20.404 1.00 81.69 92 LEU A CA 1
ATOM 738 C C . LEU A 1 92 ? 3.600 -1.623 -19.894 1.00 81.69 92 LEU A C 1
ATOM 740 O O . LEU A 1 92 ? 3.345 -1.843 -18.719 1.00 81.69 92 LEU A O 1
ATOM 744 N N . ASN A 1 93 ? 2.701 -1.084 -20.719 1.00 85.88 93 ASN A N 1
ATOM 745 C CA . ASN A 1 93 ? 1.417 -0.580 -20.227 1.00 85.88 93 ASN A CA 1
ATOM 746 C C . ASN A 1 93 ? 0.575 -1.671 -19.538 1.00 85.88 93 ASN A C 1
ATOM 748 O O . ASN A 1 93 ? 0.012 -1.450 -18.468 1.00 85.88 93 ASN A O 1
ATOM 752 N N . VAL A 1 94 ? 0.545 -2.883 -20.106 1.00 87.00 94 VAL A N 1
ATOM 753 C CA . VAL A 1 94 ? -0.192 -4.018 -19.520 1.00 87.00 94 VA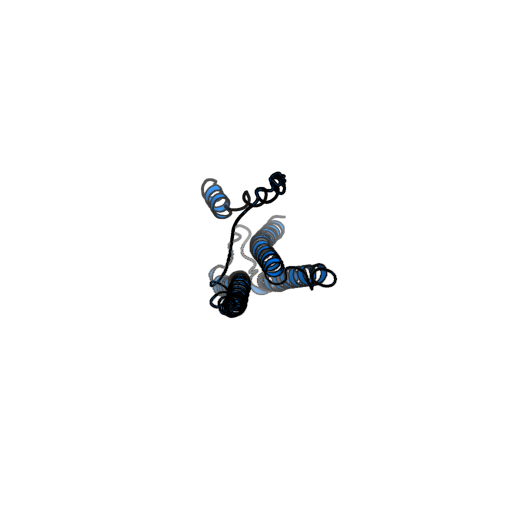L A CA 1
ATOM 754 C C . VAL A 1 94 ? 0.401 -4.410 -18.165 1.00 87.00 94 VAL A C 1
ATOM 756 O O . VAL A 1 94 ? -0.327 -4.609 -17.193 1.00 87.00 94 VAL A O 1
ATOM 759 N N . TRP A 1 95 ? 1.730 -4.470 -18.084 1.00 83.62 95 TRP A N 1
ATOM 760 C CA . TRP A 1 95 ? 2.448 -4.810 -16.858 1.00 83.62 95 TRP A CA 1
ATOM 761 C C . TRP A 1 95 ? 2.343 -3.713 -15.801 1.00 83.62 95 TRP A C 1
ATOM 763 O O . TRP A 1 95 ? 2.119 -4.016 -14.631 1.00 83.62 95 TRP A O 1
ATOM 773 N N . SER A 1 96 ? 2.440 -2.448 -16.203 1.00 84.44 96 SER A N 1
ATOM 774 C CA . SER A 1 96 ? 2.256 -1.290 -15.331 1.00 84.44 96 SER A CA 1
ATOM 775 C C . SER A 1 96 ? 0.861 -1.312 -14.722 1.00 84.44 96 SER A C 1
ATOM 777 O O . SER A 1 96 ? 0.733 -1.259 -13.506 1.00 84.44 96 SER A O 1
ATOM 779 N N . SER A 1 97 ? -0.175 -1.519 -15.541 1.00 89.12 97 SER A N 1
ATOM 780 C CA . SER A 1 97 ? -1.556 -1.601 -15.060 1.00 89.12 97 SER A CA 1
ATOM 781 C C . SER A 1 97 ? -1.763 -2.762 -14.082 1.00 89.12 97 SER A C 1
ATOM 783 O O . SER A 1 97 ? -2.368 -2.581 -13.024 1.00 89.12 97 SER A O 1
ATOM 785 N N . ALA A 1 98 ? -1.210 -3.943 -14.375 1.00 88.69 98 ALA A N 1
ATOM 786 C CA . ALA A 1 98 ? -1.273 -5.081 -13.459 1.00 88.69 98 ALA A CA 1
ATOM 787 C C . ALA A 1 98 ? -0.566 -4.786 -12.126 1.00 88.69 98 ALA A C 1
ATOM 789 O O . ALA A 1 98 ? -1.077 -5.125 -11.057 1.00 88.69 98 ALA A O 1
ATOM 790 N N . THR A 1 99 ? 0.588 -4.123 -12.181 1.00 85.75 99 THR A N 1
ATOM 791 C CA . THR A 1 99 ? 1.365 -3.759 -10.992 1.00 85.75 99 THR A CA 1
ATOM 792 C C . THR A 1 99 ? 0.633 -2.708 -10.166 1.00 85.75 99 THR A C 1
ATOM 794 O O . THR A 1 99 ? 0.550 -2.853 -8.947 1.00 85.75 99 THR A O 1
ATOM 797 N N . ASP A 1 100 ? 0.017 -1.719 -10.811 1.00 87.25 100 ASP A N 1
ATOM 798 C CA . ASP A 1 100 ? -0.780 -0.698 -10.138 1.00 87.25 100 ASP A CA 1
ATOM 799 C C . ASP A 1 100 ? -1.984 -1.314 -9.426 1.00 87.25 100 ASP A C 1
ATOM 801 O O . ASP A 1 100 ? -2.226 -1.044 -8.247 1.00 87.25 100 ASP A O 1
ATOM 805 N N . ILE A 1 101 ? -2.699 -2.217 -10.101 1.00 89.19 101 ILE A N 1
ATOM 806 C CA . ILE A 1 101 ? -3.808 -2.968 -9.507 1.00 89.19 101 ILE A CA 1
ATOM 807 C C . ILE A 1 101 ? -3.317 -3.723 -8.270 1.00 89.19 101 ILE A C 1
ATOM 809 O O . ILE A 1 101 ? -3.878 -3.589 -7.184 1.00 89.19 101 ILE A O 1
ATOM 813 N N . ILE A 1 102 ? -2.238 -4.486 -8.400 1.00 87.00 102 ILE A N 1
ATOM 814 C CA . ILE A 1 102 ? -1.749 -5.327 -7.311 1.00 87.00 102 ILE A CA 1
ATOM 815 C C . ILE A 1 102 ? -1.224 -4.493 -6.137 1.00 87.00 102 ILE A C 1
ATOM 817 O O . ILE A 1 102 ? -1.480 -4.835 -4.984 1.00 87.00 102 ILE A O 1
ATOM 821 N N . VAL A 1 103 ? -0.479 -3.422 -6.394 1.00 85.12 103 VAL A N 1
ATOM 822 C CA . VAL A 1 103 ? 0.198 -2.652 -5.344 1.00 85.12 103 VAL A CA 1
ATOM 823 C C . VAL A 1 103 ? -0.754 -1.656 -4.688 1.00 85.12 103 VAL A C 1
ATOM 825 O O . VAL A 1 103 ? -0.791 -1.578 -3.456 1.00 85.12 103 VAL A O 1
ATOM 828 N N . TYR A 1 104 ? -1.543 -0.921 -5.473 1.00 85.31 104 TYR A N 1
ATOM 829 C CA . TYR A 1 104 ? -2.430 0.114 -4.944 1.00 85.31 104 TYR A CA 1
ATOM 830 C C . TYR A 1 104 ? -3.763 -0.457 -4.472 1.00 85.31 104 TYR A C 1
ATOM 832 O O . TYR A 1 104 ? -4.171 -0.157 -3.347 1.00 85.31 104 TYR A O 1
ATOM 840 N N . ILE A 1 105 ? -4.433 -1.312 -5.258 1.00 87.50 105 ILE A N 1
ATOM 841 C CA . ILE A 1 105 ? -5.757 -1.825 -4.862 1.00 87.50 105 ILE A CA 1
ATOM 842 C C . ILE A 1 105 ? -5.636 -2.731 -3.643 1.00 87.50 105 ILE A C 1
ATOM 844 O O . ILE A 1 105 ? -6.468 -2.640 -2.744 1.00 87.50 105 ILE A O 1
ATOM 848 N N . LEU A 1 106 ? -4.584 -3.547 -3.543 1.00 83.69 106 LEU A N 1
ATOM 849 C CA . LEU A 1 106 ? -4.381 -4.387 -2.361 1.00 83.69 106 LEU A CA 1
ATOM 850 C C . LEU A 1 106 ? -4.127 -3.542 -1.104 1.00 83.69 106 LEU A C 1
ATOM 852 O O . LEU A 1 106 ? -4.718 -3.809 -0.056 1.00 83.69 106 LEU A O 1
ATOM 856 N N . SER A 1 107 ? -3.317 -2.483 -1.204 1.00 86.31 107 SER A N 1
ATOM 857 C CA . SER A 1 107 ? -3.079 -1.558 -0.085 1.00 86.31 107 SER A CA 1
ATOM 858 C C . SER A 1 107 ? -4.356 -0.827 0.344 1.00 86.31 107 SER A C 1
ATOM 860 O O . SER A 1 107 ? -4.668 -0.709 1.538 1.00 86.31 107 SER A O 1
ATOM 862 N N . LEU A 1 108 ? -5.146 -0.394 -0.640 1.00 87.19 108 LEU A N 1
ATOM 863 C CA . LEU A 1 108 ? -6.431 0.252 -0.418 1.00 87.19 108 LEU A CA 1
ATOM 864 C C . LEU A 1 108 ? -7.433 -0.714 0.223 1.00 87.19 108 LEU A C 1
ATOM 866 O O . LEU A 1 108 ? -8.081 -0.357 1.205 1.00 87.19 108 LEU A O 1
ATOM 870 N N . ALA A 1 109 ? -7.513 -1.953 -0.263 1.00 86.00 109 ALA A N 1
ATOM 871 C CA . ALA A 1 109 ? -8.386 -2.989 0.275 1.00 86.00 109 ALA A CA 1
ATOM 872 C C . ALA A 1 109 ? -8.052 -3.302 1.738 1.00 86.00 109 ALA A C 1
ATOM 874 O O . ALA A 1 109 ? -8.957 -3.388 2.567 1.00 86.00 109 ALA A O 1
ATOM 875 N N . VAL A 1 110 ? -6.766 -3.396 2.089 1.00 84.50 110 VAL A N 1
ATOM 876 C CA . VAL A 1 110 ? -6.319 -3.591 3.479 1.00 84.50 110 VAL A CA 1
ATOM 877 C C . VAL A 1 110 ? -6.735 -2.411 4.361 1.00 84.50 110 VAL A C 1
ATOM 879 O O . VAL A 1 110 ? -7.245 -2.610 5.468 1.00 84.50 110 VAL A O 1
ATOM 882 N N . THR A 1 111 ? -6.583 -1.184 3.862 1.00 86.50 111 THR A N 1
ATOM 883 C CA . THR A 1 111 ? -6.994 0.029 4.581 1.00 86.50 111 THR A CA 1
ATOM 884 C C . THR A 1 111 ? -8.511 0.062 4.792 1.00 86.50 111 THR A C 1
ATOM 886 O O . THR A 1 111 ? -8.969 0.257 5.921 1.00 86.50 111 THR A O 1
ATOM 889 N N . LEU A 1 112 ? -9.298 -0.212 3.748 1.00 88.19 112 LEU A N 1
ATOM 890 C CA . LEU A 1 112 ? -10.762 -0.269 3.812 1.00 88.19 112 LEU A CA 1
ATOM 891 C C . LEU A 1 112 ? -11.250 -1.375 4.747 1.00 88.19 112 LEU A C 1
ATOM 893 O O . LEU A 1 112 ? -12.141 -1.138 5.565 1.00 88.19 112 LEU A O 1
ATOM 897 N N . LEU A 1 113 ? -10.634 -2.556 4.691 1.00 84.06 113 LEU A N 1
ATOM 898 C CA . LEU A 1 113 ? -10.951 -3.661 5.586 1.00 84.06 113 LEU A CA 1
ATOM 899 C C . LEU A 1 113 ? -10.679 -3.268 7.042 1.00 84.06 113 LEU A C 1
ATOM 901 O O . LEU A 1 113 ? -11.518 -3.503 7.911 1.00 84.06 113 LEU A O 1
ATOM 905 N N . SER A 1 114 ? -9.554 -2.600 7.314 1.00 84.00 114 SER A N 1
ATOM 906 C CA . SER A 1 114 ? -9.232 -2.122 8.662 1.00 84.00 114 SER A CA 1
ATOM 907 C C . SER A 1 114 ? -10.273 -1.132 9.190 1.00 84.00 114 SER A C 1
ATOM 909 O O . SER A 1 114 ? -10.722 -1.250 10.334 1.00 84.00 114 SER A O 1
ATOM 911 N N . PHE A 1 115 ? -10.725 -0.210 8.336 1.00 87.62 115 PHE A N 1
ATOM 912 C CA . PHE A 1 115 ? -11.763 0.756 8.668 1.00 87.62 115 PHE A CA 1
ATOM 913 C C . PHE A 1 115 ? -13.104 0.063 8.933 1.00 87.62 115 PHE A C 1
ATOM 915 O O . PHE A 1 115 ? -13.748 0.319 9.955 1.00 87.62 115 PHE A O 1
ATOM 922 N N . PHE A 1 116 ? -13.492 -0.876 8.068 1.00 90.06 116 PHE A N 1
ATOM 923 C CA . PHE A 1 116 ? -14.724 -1.645 8.208 1.00 90.06 116 PHE A CA 1
ATOM 924 C C . PHE A 1 116 ? -14.763 -2.418 9.533 1.00 90.06 116 PHE A C 1
ATOM 926 O O . PHE A 1 116 ? -15.742 -2.333 10.278 1.00 90.06 116 PHE A O 1
ATOM 933 N N . VAL A 1 117 ? -13.668 -3.095 9.893 1.00 86.69 117 VAL A N 1
ATOM 934 C CA . VAL A 1 117 ? -13.567 -3.832 11.162 1.00 86.69 117 VAL A CA 1
ATOM 935 C C . VAL A 1 117 ? -13.732 -2.893 12.366 1.00 86.69 117 VAL A C 1
ATOM 937 O O . VAL A 1 117 ? -14.407 -3.255 13.337 1.00 86.69 117 VAL A O 1
ATOM 940 N N . VAL A 1 118 ? -13.179 -1.675 12.320 1.00 88.25 118 VAL A N 1
ATOM 941 C CA . VAL A 1 118 ? -13.351 -0.673 13.390 1.00 88.25 118 VAL A CA 1
ATOM 942 C C . VAL A 1 118 ? -14.808 -0.232 13.511 1.00 88.25 118 VAL A C 1
ATOM 944 O O . VAL A 1 118 ? -15.339 -0.204 14.627 1.00 88.25 118 VAL A O 1
ATOM 947 N N . VAL A 1 119 ? -15.471 0.078 12.393 1.00 92.25 119 VAL A N 1
ATOM 948 C CA . VAL A 1 119 ? -16.883 0.500 12.377 1.00 92.25 119 VAL A CA 1
ATOM 949 C C . VAL A 1 119 ? -17.785 -0.599 12.936 1.00 92.25 119 VAL A C 1
ATOM 951 O O . VAL A 1 119 ? -18.580 -0.335 13.844 1.00 92.25 119 VAL A O 1
ATOM 954 N N . VAL A 1 120 ? -17.616 -1.841 12.475 1.00 90.94 120 VAL A N 1
ATOM 955 C CA . VAL A 1 120 ? -18.381 -3.001 12.964 1.00 90.94 120 VAL A CA 1
ATOM 956 C C . VAL A 1 120 ? -18.148 -3.216 14.459 1.00 90.94 120 VAL A C 1
ATOM 958 O O . VAL A 1 120 ? -19.102 -3.389 15.221 1.00 90.94 120 VAL A O 1
ATOM 961 N N . SER A 1 121 ? -16.897 -3.123 14.914 1.00 87.06 121 SER A N 1
ATOM 962 C CA . SER A 1 121 ? -16.555 -3.268 16.334 1.00 87.06 121 SER A CA 1
ATOM 963 C C . SER A 1 121 ? -17.195 -2.176 17.195 1.00 87.06 121 SER A C 1
ATOM 965 O O . SER A 1 121 ? -17.727 -2.462 18.273 1.00 87.06 121 SER A O 1
ATOM 967 N N . LYS A 1 122 ? -17.188 -0.923 16.723 1.00 88.31 122 LYS A N 1
ATOM 968 C CA . LYS A 1 122 ? -17.826 0.210 17.410 1.00 88.31 122 LYS A CA 1
ATOM 969 C C . LYS A 1 122 ? -19.342 0.032 17.479 1.00 88.31 122 LYS A C 1
ATOM 971 O O . LYS A 1 122 ? -19.927 0.216 18.548 1.00 88.31 122 LYS A O 1
ATOM 976 N N . MET A 1 123 ? -19.965 -0.380 16.377 1.00 92.44 123 MET A N 1
ATOM 977 C CA . MET A 1 123 ? -21.400 -0.660 16.321 1.00 92.44 123 MET A CA 1
ATOM 978 C C . MET A 1 123 ? -21.786 -1.791 17.283 1.00 92.44 123 MET A C 1
ATOM 980 O O . MET A 1 123 ? -22.762 -1.664 18.024 1.00 92.44 123 MET A O 1
ATOM 984 N N . HIS A 1 124 ? -20.997 -2.867 17.338 1.00 90.31 124 HIS A N 1
ATOM 985 C CA . HIS A 1 124 ? -21.247 -3.982 18.249 1.00 90.31 124 HIS A CA 1
ATOM 986 C C . HIS A 1 124 ? -21.172 -3.552 19.723 1.00 90.31 124 HIS A C 1
ATOM 988 O O . HIS A 1 124 ? -22.050 -3.897 20.515 1.00 90.31 124 HIS A O 1
ATOM 994 N N . ARG A 1 125 ? -20.180 -2.730 20.094 1.00 88.31 125 ARG A N 1
ATOM 995 C CA . ARG A 1 125 ? -20.077 -2.182 21.459 1.00 88.31 125 ARG A CA 1
ATOM 996 C C . ARG A 1 125 ? -21.239 -1.265 21.821 1.00 88.31 125 ARG A C 1
ATOM 998 O O . ARG A 1 125 ? -21.773 -1.380 22.918 1.00 88.31 125 ARG A O 1
ATOM 1005 N N . SER A 1 126 ? -21.657 -0.394 20.904 1.00 91.12 126 SER A N 1
ATOM 1006 C CA . SER A 1 126 ? -22.806 0.492 21.131 1.00 91.12 126 S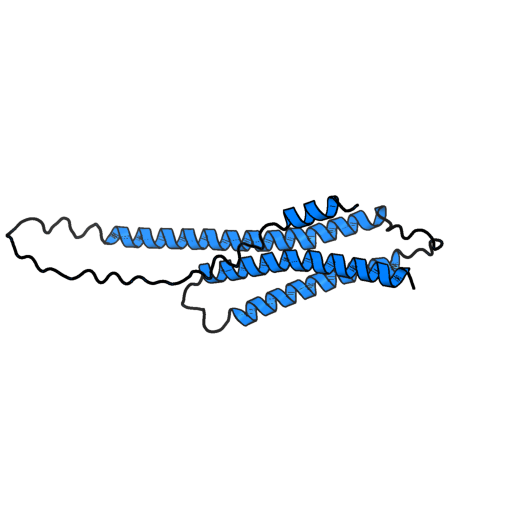ER A CA 1
ATOM 1007 C C . SER A 1 126 ? -24.081 -0.310 21.422 1.00 91.12 126 SER A C 1
ATOM 1009 O O . SER A 1 126 ? -24.783 -0.029 22.397 1.00 91.12 126 SER A O 1
ATOM 1011 N N . ARG A 1 127 ? -24.316 -1.390 20.663 1.00 92.00 127 ARG A N 1
ATOM 1012 C CA . ARG A 1 127 ? -25.445 -2.304 20.894 1.00 92.00 127 ARG A CA 1
ATOM 1013 C C . ARG A 1 127 ? -25.374 -3.002 22.256 1.00 92.00 127 ARG A C 1
ATOM 1015 O O . ARG A 1 127 ? -26.408 -3.189 22.894 1.00 92.00 127 ARG A O 1
ATOM 1022 N N . GLN A 1 128 ? -24.183 -3.371 22.730 1.00 90.44 128 GLN A N 1
ATOM 1023 C CA . GLN A 1 128 ? -24.019 -3.978 24.057 1.00 90.44 128 GLN A CA 1
ATOM 1024 C C . GLN A 1 128 ? -24.338 -3.000 25.195 1.00 90.44 128 GLN A C 1
ATOM 1026 O O . GLN A 1 128 ? -24.980 -3.395 26.170 1.00 90.44 128 GLN A O 1
ATOM 1031 N N . THR A 1 129 ? -23.950 -1.729 25.069 1.00 88.88 129 THR A N 1
ATOM 1032 C CA . THR A 1 129 ? -24.273 -0.706 26.075 1.00 88.88 129 THR A CA 1
ATOM 1033 C C . THR A 1 129 ? -25.781 -0.470 26.166 1.00 88.88 129 THR A C 1
ATOM 1035 O O . THR A 1 129 ? -26.320 -0.440 27.270 1.00 88.88 129 THR A O 1
ATOM 1038 N N . MET A 1 130 ? -26.487 -0.408 25.030 1.00 88.94 130 MET A N 1
ATOM 1039 C CA . MET A 1 130 ? -27.948 -0.236 25.014 1.00 88.94 130 MET A CA 1
ATOM 1040 C C . MET A 1 130 ? -28.688 -1.381 25.724 1.00 88.94 130 MET A C 1
ATOM 1042 O O . MET A 1 130 ? -29.620 -1.126 26.485 1.00 88.94 130 MET A O 1
ATOM 1046 N N . LYS A 1 131 ? -28.238 -2.634 25.551 1.00 87.81 131 LYS A N 1
ATOM 1047 C CA . LYS A 1 131 ? -28.821 -3.788 26.261 1.00 87.81 131 LYS A CA 1
ATOM 1048 C C . LYS A 1 131 ? -28.656 -3.689 27.783 1.00 87.81 131 LYS A C 1
ATOM 1050 O O . LYS A 1 131 ? -29.555 -4.095 28.511 1.00 87.81 131 LYS A O 1
ATOM 1055 N N . ARG A 1 132 ? -27.542 -3.132 28.275 1.00 81.50 132 ARG A N 1
ATOM 1056 C CA . ARG A 1 132 ? -27.314 -2.943 29.721 1.00 81.50 132 ARG A CA 1
ATOM 1057 C C . ARG A 1 132 ? -28.157 -1.811 30.308 1.00 81.50 132 ARG A C 1
ATOM 1059 O O . ARG A 1 132 ? -28.658 -1.950 31.420 1.00 81.50 132 ARG A O 1
ATOM 1066 N N . SER A 1 133 ? -28.362 -0.722 29.569 1.00 80.75 133 SER A N 1
ATOM 1067 C CA . SER A 1 133 ? -29.160 0.417 30.045 1.00 80.75 133 SER A CA 1
ATOM 1068 C C . SER A 1 133 ? -30.659 0.110 30.176 1.00 80.75 133 SER A C 1
ATOM 1070 O O . SER A 1 133 ? -31.322 0.719 31.011 1.00 80.75 133 SER A O 1
ATOM 1072 N N . GLY A 1 134 ? -31.195 -0.845 29.406 1.00 74.06 134 GLY A N 1
ATOM 1073 C CA . GLY A 1 134 ? -32.610 -1.236 29.482 1.00 74.06 134 GLY A CA 1
ATOM 1074 C C . GLY A 1 134 ? -33.014 -1.917 30.796 1.00 74.06 134 GLY A C 1
ATOM 1075 O O . GLY A 1 134 ? -34.143 -1.752 31.242 1.00 74.06 134 GLY A O 1
ATOM 1076 N N . CYS A 1 135 ? -32.093 -2.625 31.461 1.00 67.44 135 CYS A N 1
ATOM 1077 C CA . CYS A 1 135 ? -32.405 -3.370 32.686 1.00 67.44 135 CYS A CA 1
ATOM 1078 C C . CYS A 1 135 ? -32.446 -2.482 33.945 1.00 67.44 135 CYS A C 1
ATOM 1080 O O . CYS A 1 135 ? -33.182 -2.775 34.881 1.00 67.44 135 CYS A O 1
ATOM 1082 N N . LEU A 1 136 ? -31.690 -1.378 33.974 1.00 65.56 136 LEU A N 1
ATOM 1083 C CA . LEU A 1 136 ? -31.590 -0.507 35.156 1.00 65.56 136 LEU A CA 1
ATOM 1084 C C . LEU A 1 136 ? -32.766 0.473 35.304 1.00 65.56 136 LEU A C 1
ATOM 1086 O O . LEU A 1 136 ? -32.986 0.998 36.391 1.00 65.56 136 LEU A O 1
ATOM 1090 N N . LYS A 1 137 ? -33.546 0.727 34.243 1.00 61.41 137 LYS A N 1
ATOM 1091 C CA . LYS A 1 137 ? -34.633 1.724 34.281 1.00 61.41 137 LYS A CA 1
ATOM 1092 C C . LYS A 1 137 ? -35.950 1.194 34.873 1.00 61.41 137 LYS A C 1
ATOM 1094 O O . LYS A 1 137 ? -36.824 1.995 35.179 1.00 61.41 137 LYS A O 1
ATOM 1099 N N . SER A 1 138 ? -36.094 -0.117 35.085 1.00 63.31 138 SER A N 1
ATOM 1100 C CA . SER A 1 138 ? -37.358 -0.706 35.562 1.00 63.31 138 SER A CA 1
ATOM 1101 C C . SER A 1 138 ? -37.509 -0.771 37.090 1.00 63.31 138 SER A C 1
ATOM 1103 O O . SER A 1 138 ? -38.596 -1.096 37.556 1.00 63.31 138 SER A O 1
ATOM 1105 N N . GLN A 1 139 ? -36.469 -0.486 37.885 1.00 61.53 139 GLN A N 1
ATOM 1106 C CA . GLN A 1 139 ? -36.503 -0.755 39.335 1.00 61.53 139 GLN A CA 1
ATOM 1107 C C . GLN A 1 139 ? -36.815 0.472 40.216 1.00 61.53 139 GLN A C 1
ATOM 1109 O O . GLN A 1 139 ? -37.202 0.307 41.366 1.00 61.53 139 GLN A O 1
ATOM 1114 N N . ASN A 1 140 ? -36.724 1.700 39.690 1.00 63.28 140 ASN A N 1
ATOM 1115 C CA . ASN A 1 140 ? -36.919 2.921 40.492 1.00 63.28 140 ASN A CA 1
ATOM 1116 C C . ASN A 1 140 ? -38.349 3.492 40.489 1.00 63.28 140 ASN A C 1
ATOM 1118 O O . ASN A 1 140 ? -38.576 4.541 41.087 1.00 63.28 140 ASN A O 1
ATOM 1122 N N . SER A 1 141 ? -39.327 2.832 39.859 1.00 62.25 141 SER A N 1
ATOM 1123 C CA . SER A 1 141 ? -40.711 3.338 39.826 1.00 62.25 141 SER A CA 1
ATOM 1124 C C . SER A 1 141 ? -41.585 2.935 41.021 1.00 62.25 141 SER A C 1
ATOM 1126 O O . SER A 1 141 ? -42.711 3.412 41.097 1.00 62.25 141 SER A O 1
ATOM 1128 N N . THR A 1 142 ? -41.091 2.142 41.981 1.00 64.12 142 THR A N 1
ATOM 1129 C CA . THR A 1 142 ? -41.928 1.636 43.096 1.00 64.12 142 THR A CA 1
ATOM 1130 C C . THR A 1 142 ? -41.532 2.147 44.488 1.00 64.12 142 THR A C 1
ATOM 1132 O O . THR A 1 142 ? -42.170 1.782 45.465 1.00 64.12 142 THR A O 1
ATOM 1135 N N . ALA A 1 143 ? -40.523 3.016 44.616 1.00 60.28 143 ALA A N 1
ATOM 1136 C CA . ALA A 1 143 ? -40.039 3.500 45.920 1.00 60.28 143 ALA A CA 1
ATOM 1137 C C . ALA A 1 143 ? -40.271 5.006 46.144 1.00 60.28 143 ALA A C 1
ATOM 1139 O O . ALA A 1 143 ? -39.421 5.701 46.696 1.00 60.28 143 ALA A O 1
ATOM 1140 N N . ARG A 1 144 ? -41.410 5.540 45.686 1.00 56.62 144 ARG A N 1
ATOM 1141 C CA . ARG A 1 144 ? -41.814 6.924 45.980 1.00 56.62 144 ARG A CA 1
ATOM 1142 C C . ARG A 1 144 ? -43.216 6.964 46.577 1.00 56.62 144 ARG A C 1
ATOM 1144 O O . ARG A 1 144 ? -44.166 7.451 45.975 1.00 56.62 144 ARG A O 1
ATOM 1151 N N . THR A 1 145 ? -43.324 6.435 47.787 1.00 60.91 145 THR A N 1
ATOM 1152 C CA . THR A 1 145 ? -44.390 6.780 48.730 1.00 60.91 145 THR A CA 1
ATOM 1153 C C . THR A 1 145 ? -43.799 6.643 50.135 1.00 60.91 145 THR A C 1
ATOM 1155 O O . THR A 1 145 ? -43.541 5.526 50.564 1.00 60.91 145 THR A O 1
ATOM 1158 N N . GLY A 1 146 ? -43.524 7.769 50.803 1.00 67.06 146 GLY A N 1
ATOM 1159 C CA . GLY A 1 146 ? -43.197 7.813 52.236 1.00 67.06 146 GLY A CA 1
ATOM 1160 C C . GLY A 1 146 ? -41.862 8.472 52.614 1.00 67.06 146 GLY A C 1
ATOM 1161 O O . GLY A 1 146 ? -40.811 7.870 52.436 1.00 67.06 146 GLY A O 1
ATOM 1162 N N . ASP A 1 147 ? -41.982 9.681 53.171 1.00 59.03 147 ASP A N 1
ATOM 1163 C CA . ASP A 1 147 ? -41.206 10.292 54.268 1.00 59.03 147 ASP A CA 1
ATOM 1164 C C . ASP A 1 147 ? -39.789 10.902 54.102 1.00 59.03 147 ASP A C 1
ATOM 1166 O O . ASP A 1 147 ? -38.771 10.238 53.941 1.00 59.03 147 ASP A O 1
ATOM 1170 N N . GLU A 1 148 ? -39.798 12.242 54.220 1.00 58.31 148 GLU A N 1
ATOM 1171 C CA . GLU A 1 148 ? -39.138 13.056 55.268 1.00 58.31 148 GLU A CA 1
ATOM 1172 C C . GLU A 1 148 ? -37.594 13.277 55.267 1.00 58.31 148 GLU A C 1
ATOM 1174 O O . GLU A 1 148 ? -36.801 12.470 55.732 1.00 58.31 148 GLU A O 1
ATOM 1179 N N . GLN A 1 149 ? -37.202 14.434 54.695 1.00 63.06 149 GLN A N 1
ATOM 1180 C CA . GLN A 1 149 ? -36.284 15.530 55.134 1.00 63.06 149 GLN A CA 1
ATOM 1181 C C . GLN A 1 149 ? -35.325 15.347 56.362 1.00 63.06 149 GLN A C 1
ATOM 1183 O O . GLN A 1 149 ? -35.689 14.644 57.292 1.00 63.06 149 GLN A O 1
ATOM 1188 N N . PRO A 1 150 ? -34.264 16.182 56.592 1.00 69.00 150 PRO A N 1
ATOM 1189 C CA . PRO A 1 150 ? -33.102 16.661 55.798 1.00 69.00 150 PRO A CA 1
ATOM 1190 C C . PRO A 1 150 ? -31.714 16.428 56.492 1.00 69.00 150 PRO A C 1
ATOM 1192 O O . PRO A 1 150 ? -31.652 16.247 57.701 1.00 69.00 150 PRO A O 1
ATOM 1195 N N . ALA A 1 151 ? -30.580 16.598 55.780 1.00 54.47 151 ALA A N 1
ATOM 1196 C CA . ALA A 1 151 ? -29.381 17.329 56.274 1.00 54.47 151 ALA A CA 1
ATOM 1197 C C . ALA A 1 151 ? -28.275 17.487 55.194 1.00 54.47 151 ALA A C 1
ATOM 1199 O O . ALA A 1 151 ? -28.093 16.586 54.371 1.00 54.47 151 ALA A O 1
ATOM 1200 N N . PRO A 1 152 ? -27.500 18.595 55.196 1.00 71.12 152 PRO A N 1
ATOM 1201 C CA . PRO A 1 152 ? -26.494 18.897 54.182 1.00 71.12 152 PRO A CA 1
ATOM 1202 C C . PRO A 1 152 ? -25.090 18.465 54.631 1.00 71.12 152 PRO A C 1
ATOM 1204 O O . PRO A 1 152 ? -24.586 18.932 55.649 1.00 71.12 152 PRO A O 1
ATOM 1207 N N . ILE A 1 153 ? -24.409 17.625 53.845 1.00 60.72 153 ILE A N 1
ATOM 1208 C CA . ILE A 1 153 ? -22.971 17.380 54.026 1.00 60.72 153 ILE A CA 1
ATOM 1209 C C . ILE A 1 153 ? -22.231 17.779 52.757 1.00 60.72 153 ILE A C 1
ATOM 1211 O O . ILE A 1 153 ? -22.249 17.106 51.727 1.00 60.72 153 ILE A O 1
ATOM 1215 N N . SER A 1 154 ? -21.570 18.922 52.897 1.00 65.31 154 SER A N 1
ATOM 1216 C CA . SER A 1 154 ? -20.544 19.467 52.026 1.00 65.31 154 SER A CA 1
ATOM 1217 C C . SER A 1 154 ? -19.453 18.416 51.785 1.00 65.31 154 SER A C 1
ATOM 1219 O O . SER A 1 154 ? -18.749 18.023 52.716 1.00 65.31 154 SER A O 1
ATOM 1221 N N . ARG A 1 155 ? -19.302 17.935 50.545 1.00 56.69 155 ARG A N 1
ATOM 1222 C CA . ARG A 1 155 ? -18.113 17.179 50.130 1.00 56.69 155 ARG A CA 1
ATOM 1223 C C . ARG A 1 155 ? -17.399 17.923 49.018 1.00 56.69 155 ARG A C 1
ATOM 1225 O O . ARG A 1 155 ? -17.893 18.101 47.909 1.00 56.69 155 ARG A O 1
ATOM 1232 N N . THR A 1 156 ? -16.224 18.376 49.410 1.00 57.59 156 THR A N 1
ATOM 1233 C CA . THR A 1 156 ? -15.210 19.100 48.669 1.00 57.59 156 THR A CA 1
ATOM 1234 C C . THR A 1 156 ? -14.927 18.475 47.306 1.00 57.59 156 THR A C 1
ATOM 1236 O O . THR A 1 156 ? -14.489 17.336 47.164 1.00 57.59 156 THR A O 1
ATOM 1239 N N . SER A 1 157 ? -15.170 19.293 46.286 1.00 54.53 157 SER A N 1
ATOM 1240 C CA . SER A 1 157 ? -14.802 19.076 44.895 1.00 54.53 157 SER A CA 1
ATOM 1241 C C . SER A 1 157 ? -13.278 19.119 44.744 1.00 54.53 157 SER A C 1
ATOM 1243 O O . SER A 1 157 ? -12.695 20.178 44.504 1.00 54.53 157 SER A O 1
ATOM 1245 N N . MET A 1 158 ? -12.621 17.962 44.842 1.00 49.41 158 MET A N 1
ATOM 1246 C CA . MET A 1 158 ? -11.238 17.808 44.393 1.00 49.41 158 MET A CA 1
ATOM 1247 C C . MET A 1 158 ? -11.225 17.655 42.867 1.00 49.41 158 MET A C 1
ATOM 1249 O O . MET A 1 158 ? -11.366 16.570 42.303 1.00 49.41 158 MET A O 1
ATOM 1253 N N . LYS A 1 159 ? -11.085 18.798 42.197 1.00 50.16 159 LYS A N 1
ATOM 1254 C CA . LYS A 1 159 ? -10.891 18.936 40.755 1.00 50.16 159 LYS A CA 1
ATOM 1255 C C . LYS A 1 159 ? -9.500 18.392 40.403 1.00 50.16 159 LYS A C 1
ATOM 1257 O O . LYS A 1 159 ? -8.524 19.138 40.380 1.00 50.16 159 LYS A O 1
ATOM 1262 N N . ARG A 1 160 ? -9.385 17.079 40.172 1.00 50.91 160 ARG A N 1
ATOM 1263 C CA . ARG A 1 160 ? -8.155 16.474 39.643 1.00 50.91 160 ARG A CA 1
ATOM 1264 C C . ARG A 1 160 ? -8.050 16.821 38.160 1.00 50.91 160 ARG A C 1
ATOM 1266 O O . ARG A 1 160 ? -8.616 16.153 37.302 1.00 50.91 160 ARG A O 1
ATOM 1273 N N . SER A 1 161 ? -7.359 17.924 37.897 1.00 53.84 161 SER A N 1
ATOM 1274 C CA . SER A 1 161 ? -6.868 18.310 36.580 1.00 53.84 161 SER A CA 1
ATOM 1275 C C . SER A 1 161 ? -5.844 17.267 36.129 1.00 53.84 161 SER A C 1
ATOM 1277 O O . SER A 1 161 ? -4.665 17.367 36.457 1.00 53.84 161 SER A O 1
ATOM 1279 N N . GLU A 1 162 ? -6.291 16.223 35.432 1.00 52.47 162 GLU A N 1
ATOM 1280 C CA . GLU A 1 162 ? -5.379 15.326 34.723 1.00 52.47 162 GLU A CA 1
ATOM 1281 C C . GLU A 1 162 ? -4.981 15.963 33.395 1.00 52.47 162 GLU A C 1
ATOM 1283 O O . GLU A 1 162 ? -5.601 15.808 32.344 1.00 52.47 162 GLU A O 1
ATOM 1288 N N . THR A 1 163 ? -3.891 16.710 33.503 1.00 53.34 163 THR A N 1
ATOM 1289 C CA . THR A 1 163 ? -2.987 17.137 32.445 1.00 53.34 163 THR A CA 1
ATOM 1290 C C . THR A 1 163 ? -2.323 15.910 31.812 1.00 53.34 163 THR A C 1
ATOM 1292 O O . THR A 1 163 ? -1.160 15.625 32.065 1.00 53.34 163 THR A O 1
ATOM 1295 N N . VAL A 1 164 ? -3.051 15.133 31.012 1.00 50.88 164 VAL A N 1
ATOM 1296 C CA . VAL A 1 164 ? -2.480 14.076 30.160 1.00 50.88 164 VAL A CA 1
ATOM 1297 C C . VAL A 1 164 ? -3.377 14.043 28.920 1.00 50.88 164 VAL A C 1
ATOM 1299 O O . VAL A 1 164 ? -4.503 13.576 28.962 1.00 50.88 164 VAL A O 1
ATOM 1302 N N . THR A 1 165 ? -3.014 14.546 27.745 1.00 50.31 165 THR A N 1
ATOM 1303 C CA . THR A 1 165 ? -1.921 14.021 26.930 1.00 50.31 165 THR A CA 1
ATOM 1304 C C . THR A 1 165 ? -1.766 14.947 25.713 1.00 50.31 165 THR A C 1
ATOM 1306 O O . THR A 1 165 ? -2.338 14.699 24.653 1.00 50.31 165 THR A O 1
AT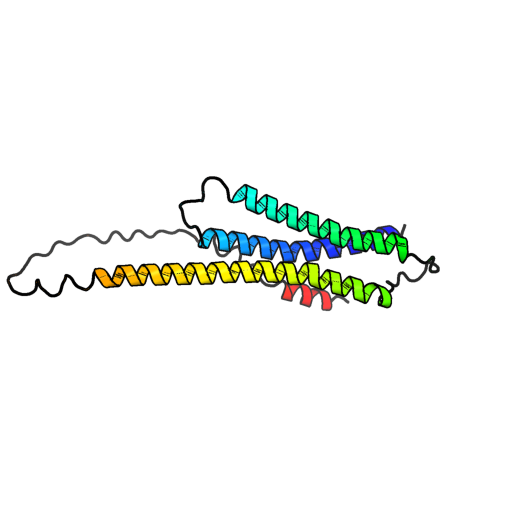OM 1309 N N . SER A 1 166 ? -0.979 16.018 25.829 1.00 43.09 166 SER A N 1
ATOM 1310 C CA . SER A 1 166 ? -0.582 16.859 24.683 1.00 43.09 166 SER A CA 1
ATOM 1311 C C . SER A 1 166 ? 0.556 16.207 23.874 1.00 43.09 166 SER A C 1
ATOM 1313 O O . SER A 1 166 ? 1.546 16.838 23.529 1.00 43.09 166 SER A O 1
ATOM 1315 N N . ALA A 1 167 ? 0.447 14.899 23.619 1.00 46.94 167 ALA A N 1
ATOM 1316 C CA . ALA A 1 167 ? 1.399 14.129 22.810 1.00 46.94 167 ALA A CA 1
ATOM 1317 C C . ALA A 1 167 ? 0.730 13.441 21.605 1.00 46.94 167 ALA A C 1
ATOM 1319 O O . ALA A 1 167 ? 1.394 12.760 20.831 1.00 46.94 167 ALA A O 1
ATOM 1320 N N . ALA A 1 168 ? -0.582 13.627 21.411 1.00 44.28 168 ALA A N 1
ATOM 1321 C CA . ALA A 1 168 ? -1.310 13.061 20.273 1.00 44.28 168 ALA A CA 1
ATOM 1322 C C . ALA A 1 168 ? -1.359 13.981 19.035 1.00 44.28 168 ALA A C 1
ATOM 1324 O O . ALA A 1 168 ? -1.735 13.516 17.963 1.00 44.28 168 ALA A O 1
ATOM 1325 N N . VAL A 1 169 ? -0.952 15.252 19.150 1.00 44.38 169 VAL A N 1
ATOM 1326 C CA . VAL A 1 169 ? -1.051 16.236 18.049 1.00 44.38 169 VAL A CA 1
ATOM 1327 C C . VAL A 1 169 ? 0.216 16.291 17.179 1.00 44.38 169 VAL A C 1
ATOM 1329 O O . VAL A 1 169 ? 0.161 16.728 16.036 1.00 44.38 169 VAL A O 1
ATOM 1332 N N . ALA A 1 170 ? 1.342 15.721 17.621 1.00 40.56 170 ALA A N 1
ATOM 1333 C CA . ALA A 1 170 ? 2.570 15.678 16.815 1.00 40.56 170 ALA A CA 1
ATOM 1334 C C . ALA A 1 170 ? 2.554 14.634 15.673 1.00 40.56 170 ALA A C 1
ATOM 1336 O O . ALA A 1 170 ? 3.541 14.492 14.960 1.00 40.56 170 ALA A O 1
ATOM 1337 N N . VAL A 1 171 ? 1.447 13.905 15.466 1.00 44.34 171 VAL A N 1
ATOM 1338 C CA . VAL A 1 171 ? 1.296 12.948 14.346 1.00 44.34 171 VAL A CA 1
ATOM 1339 C C . VAL A 1 171 ? 0.349 13.473 13.251 1.00 44.34 171 VAL A C 1
ATOM 1341 O O . VAL A 1 171 ? 0.073 12.769 12.288 1.00 44.34 171 VAL A O 1
ATOM 1344 N N . GLN A 1 172 ? -0.124 14.721 13.351 1.00 41.75 172 GLN A N 1
ATOM 1345 C CA . GLN A 1 172 ? -0.944 15.373 12.313 1.00 41.75 172 GLN A CA 1
ATOM 1346 C C . GLN A 1 172 ? -0.159 16.336 11.405 1.00 41.75 172 GLN A C 1
ATOM 1348 O O . GLN A 1 172 ? -0.758 17.043 10.607 1.00 41.75 172 GLN A O 1
ATOM 1353 N N . ALA A 1 173 ? 1.176 16.340 11.467 1.00 40.03 173 ALA A N 1
ATOM 1354 C CA . ALA A 1 173 ? 2.011 17.102 10.530 1.00 40.03 173 ALA A CA 1
ATOM 1355 C C . ALA A 1 173 ? 2.496 16.274 9.318 1.00 40.03 173 ALA A C 1
ATOM 1357 O O . ALA A 1 173 ? 3.345 16.732 8.563 1.00 40.03 173 ALA A O 1
ATOM 1358 N N . VAL A 1 174 ? 1.967 15.061 9.115 1.00 47.94 174 VAL A N 1
ATOM 1359 C CA . VAL A 1 174 ? 2.246 14.226 7.926 1.00 47.94 174 VAL A CA 1
ATOM 1360 C C . VAL A 1 174 ? 0.928 13.903 7.220 1.00 47.94 174 VAL A C 1
ATOM 1362 O O . VAL A 1 174 ? 0.591 12.746 6.978 1.00 47.94 174 VAL A O 1
ATOM 1365 N N . THR A 1 175 ? 0.121 14.934 6.974 1.00 44.47 175 THR A N 1
ATOM 1366 C CA . THR A 1 175 ? -1.192 14.808 6.318 1.00 44.47 175 THR A CA 1
ATOM 1367 C C . THR A 1 175 ? -1.331 15.623 5.046 1.00 44.47 175 THR A C 1
ATOM 1369 O O . THR A 1 175 ? -2.454 15.852 4.636 1.00 44.47 175 THR A O 1
ATOM 1372 N N . ASP A 1 176 ? -0.238 15.951 4.357 1.00 42.38 176 ASP A N 1
ATOM 1373 C CA . ASP A 1 176 ? -0.354 16.406 2.968 1.00 42.38 176 ASP A CA 1
ATOM 1374 C C . ASP A 1 176 ? 0.673 15.746 2.032 1.00 42.38 176 ASP A C 1
ATOM 1376 O O . ASP A 1 176 ? 1.561 16.411 1.497 1.00 42.38 176 ASP A O 1
ATOM 1380 N N . PRO A 1 177 ? 0.537 14.435 1.751 1.00 52.56 177 PRO A N 1
ATOM 1381 C CA . PRO A 1 177 ? 1.203 13.838 0.592 1.00 52.56 177 PRO A CA 1
ATOM 1382 C C . PRO A 1 177 ? 0.776 14.516 -0.730 1.00 52.56 177 PRO A C 1
ATOM 1384 O O . PRO A 1 177 ? 1.542 14.531 -1.686 1.00 52.56 177 PRO A O 1
ATOM 1387 N N . ILE A 1 178 ? -0.401 15.156 -0.770 1.00 52.09 178 ILE A N 1
ATOM 1388 C CA . ILE A 1 178 ? -0.895 15.916 -1.931 1.00 52.09 178 ILE A CA 1
ATOM 1389 C C . ILE A 1 178 ? -0.097 17.216 -2.140 1.00 52.09 178 ILE A C 1
ATOM 1391 O O . ILE A 1 178 ? 0.173 17.588 -3.280 1.00 52.09 178 ILE A O 1
A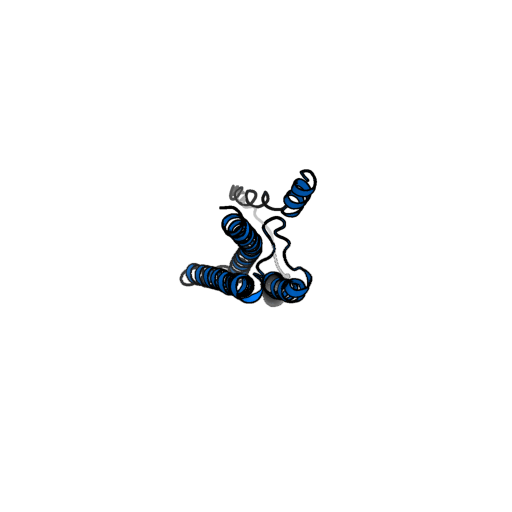TOM 1395 N N . LEU A 1 179 ? 0.348 17.884 -1.067 1.00 47.09 179 LEU A N 1
ATOM 1396 C CA . LEU A 1 179 ? 1.152 19.105 -1.181 1.00 47.09 179 LEU A CA 1
ATOM 1397 C C . LEU A 1 179 ? 2.570 18.798 -1.688 1.00 47.09 179 LEU A C 1
ATOM 1399 O O . LEU A 1 179 ? 3.110 19.584 -2.456 1.00 47.09 179 LEU A O 1
ATOM 1403 N N . PHE A 1 180 ? 3.136 17.636 -1.335 1.00 51.25 180 PHE A N 1
ATOM 1404 C CA . PHE A 1 180 ? 4.448 17.203 -1.836 1.00 51.25 180 PHE A CA 1
ATOM 1405 C C . PHE A 1 180 ? 4.426 16.918 -3.350 1.00 51.25 180 PHE A C 1
ATOM 1407 O O . PHE A 1 180 ? 5.321 17.362 -4.072 1.00 51.25 180 PHE A O 1
ATOM 1414 N N . VAL A 1 181 ? 3.364 16.268 -3.847 1.00 53.34 181 VAL A N 1
ATOM 1415 C CA . VAL A 1 181 ? 3.155 16.036 -5.291 1.00 53.34 181 VAL A CA 1
ATOM 1416 C C . VAL A 1 181 ? 2.943 17.358 -6.039 1.00 53.34 181 VAL A C 1
ATOM 1418 O O . VAL A 1 181 ? 3.576 17.583 -7.066 1.00 53.34 181 VAL A O 1
ATOM 1421 N N . LEU A 1 182 ? 2.159 18.291 -5.485 1.00 45.34 182 LEU A N 1
ATOM 1422 C CA . LEU A 1 182 ? 1.950 19.614 -6.091 1.00 45.34 182 LEU A CA 1
ATOM 1423 C C . LEU A 1 182 ? 3.198 20.518 -6.067 1.00 45.34 182 LEU A C 1
ATOM 1425 O O . LEU A 1 182 ? 3.295 21.436 -6.881 1.00 45.34 182 LEU A O 1
ATOM 1429 N N . THR A 1 183 ? 4.161 20.291 -5.165 1.00 46.84 183 THR A N 1
ATOM 1430 C CA . THR A 1 183 ? 5.428 21.048 -5.168 1.00 46.84 183 THR A CA 1
ATOM 1431 C C . THR A 1 183 ? 6.455 20.542 -6.181 1.00 46.84 183 THR A C 1
ATOM 1433 O O . THR A 1 183 ? 7.296 21.331 -6.607 1.00 46.84 183 THR A O 1
ATOM 1436 N N . MET A 1 184 ? 6.390 19.276 -6.607 1.00 43.56 184 MET A N 1
ATOM 1437 C CA . MET A 1 184 ? 7.315 18.733 -7.617 1.00 43.56 184 MET A CA 1
ATOM 1438 C C . MET A 1 184 ? 6.937 19.140 -9.051 1.00 43.56 184 MET A C 1
ATOM 1440 O O . MET A 1 184 ? 7.830 19.303 -9.876 1.00 43.56 184 MET A O 1
ATOM 1444 N N . ASP A 1 185 ? 5.657 19.419 -9.325 1.00 43.72 185 ASP A N 1
ATOM 1445 C CA . ASP A 1 185 ? 5.175 19.904 -10.636 1.00 43.72 185 ASP A CA 1
ATOM 1446 C C . ASP A 1 185 ? 5.584 21.357 -10.960 1.00 43.72 185 ASP A C 1
ATOM 1448 O O . ASP A 1 185 ? 5.413 21.824 -12.080 1.00 43.72 185 ASP A O 1
ATOM 1452 N N . LYS A 1 186 ? 6.135 22.104 -9.992 1.00 42.31 186 LYS A N 1
ATOM 1453 C CA . LYS A 1 186 ? 6.645 23.474 -10.208 1.00 42.31 186 LYS A CA 1
ATOM 1454 C C . LYS A 1 186 ? 8.155 23.547 -10.461 1.00 42.31 186 LYS A C 1
ATOM 1456 O O . LYS A 1 186 ? 8.698 24.648 -10.534 1.00 42.31 186 LYS A O 1
ATOM 1461 N N . LEU A 1 187 ? 8.831 22.402 -10.539 1.00 39.38 187 LEU A N 1
ATOM 1462 C CA . LEU A 1 187 ? 10.286 22.298 -10.708 1.00 39.38 187 LEU A CA 1
ATOM 1463 C C . LEU A 1 187 ? 10.705 21.632 -12.033 1.00 39.38 187 LEU A C 1
ATOM 1465 O O . LEU A 1 187 ? 11.899 21.408 -12.233 1.00 39.38 187 LEU A O 1
ATOM 1469 N N . ALA A 1 188 ? 9.751 21.354 -12.926 1.00 40.28 188 ALA A N 1
ATOM 1470 C CA . ALA A 1 188 ? 9.969 20.926 -14.310 1.00 40.28 188 ALA A CA 1
ATOM 1471 C C . ALA A 1 188 ? 9.459 22.006 -15.276 1.00 40.28 188 ALA A C 1
ATOM 1473 O O . ALA A 1 188 ? 10.089 22.166 -16.345 1.00 40.28 188 ALA A O 1
#

Organism: Hypsibius exemplaris (NCBI:txid2072580)

Sequence (188 aa):
MGNHAFSFYLYYLSVFDAGIINSHAVIAVNRAWVIIRPMSLRAVHSKRFTLIVCMVMLLYKHLVAGSFWLADTLYFRMDAPIKVCLLNTVQLNVWSSATDIIVYILSLAVTLLSFFVVVVSKMHRSRQTMKRSGCLKSQNSTARTGDEQPAPISRTSMKRSETVTSAAVAVQAVTDPILFVLTMDKLA

Secondary structure (DSSP, 8-state):
-HHHHHHHHHHHHHHHHHHHHHHHHHHHHHHHHHHH--STTTTTSHHHHHHHHHHHHHHHHHHHHHHHHHHIIIII-----SS-----HHHHHHHHHHHHIIIIIHHHHHHHHHHHHHHHHHHHHHHHHHHHHHHHTTSTTS--S--------------------TTSGGGSSS--HHHHHHHHTT--